Protein AF-A0A7Y5G3T7-F1 (afdb_monomer)

Solvent-accessible surface area (backbone atoms only — not comparable to full-atom values): 11600 Å² total; per-residue (Å²): 111,36,30,33,53,51,85,88,40,75,16,44,50,49,80,48,77,42,67,57,99,86,40,63,36,33,41,30,44,37,30,32,34,72,50,98,76,51,30,32,28,27,41,33,39,43,41,42,34,34,56,98,81,35,85,70,50,54,77,54,33,39,33,81,32,77,86,12,38,58,16,48,66,40,65,50,75,75,50,78,87,49,77,69,41,46,26,32,35,18,69,84,58,72,40,48,37,28,38,27,50,70,50,69,65,40,75,49,77,41,82,58,45,77,43,57,61,20,35,29,34,37,32,35,31,81,90,41,75,48,20,29,42,36,41,28,32,29,80,99,75,40,79,41,35,34,35,60,48,59,88,58,46,82,81,64,56,71,47,65,34,60,76,85,80,88,71,52,78,68,58,45,51,52,53,52,51,53,51,53,53,52,49,57,49,36,46,70,70,33,62,85,50,56,47,75,48,60,70,80,39,72,60,74,61,97,82,64,74,84,130

Foldseek 3Di:
DKWFQAPNATWDWDWDFDDDPNHTQKTKTWTWDADPQGFIKTQWMWMFGDDPNDTDATLTDGDPFPPKHIWTPGGRDADAPDDWTFNIDGVSSQRFKIKHFDDFQDWDQFQAGIATRWTWIWMDGPVQNQKTKIFIQGPPQGTAWIAIDGPSDDVRDIDGDNDDDDDDPVRVVVVVVVVQVVLVVCCVRVVRHSVPTDDMDDPPDPPDDDD

Nearest PDB structures (foldseek):
  3thr-assembly1_B  TM=5.826E-01  e=1.802E+00  Rattus norvegicus
  3msw-assembly1_A  TM=2.532E-01  e=1.040E-01  Bacteroides fragilis NCTC 9343
  1e3h-assembly1_A  TM=4.978E-01  e=2.750E+00  Streptomyces antibioticus
  7rto-assembly1_B  TM=2.896E-01  e=9.771E+00  Bluetongue virus (serotype 1 / isolate South Africa)

Mean predicted aligned error: 3.78 Å

Sequence (211 aa):
DMTKMIGGVPSLVTWDLDYSDGELVEAELAFFAQDNDGNVWRMGEYPEEYDEGKFLTAPTWIHGYEEARAGIMMQGKPQLATPSYAQGWGPAVDWTDRGQVDQMGVETKVPAGQYKDVLVIAETSAAEPDAQQLKYYAPGVGNVYVGWRGAGEKTKEILELTKVEQLDAKAMAVVRAEALKMEKHAYEVSKNVYAHTPPLEQMPSTGQAAK

Structure (mmCIF, N/CA/C/O backbone):
data_AF-A0A7Y5G3T7-F1
#
_entry.id   AF-A0A7Y5G3T7-F1
#
loop_
_atom_site.group_PDB
_atom_site.id
_atom_site.type_symbol
_atom_site.label_atom_id
_atom_site.label_alt_id
_atom_site.label_comp_id
_atom_site.label_asym_id
_atom_site.label_entity_id
_atom_site.label_seq_id
_atom_site.pdbx_PDB_ins_code
_atom_site.Cartn_x
_atom_site.Cartn_y
_atom_site.Cartn_z
_atom_site.occupancy
_atom_site.B_iso_or_equiv
_atom_site.auth_seq_id
_atom_site.auth_comp_id
_atom_site.auth_asym_id
_atom_site.auth_atom_id
_atom_site.pdbx_PDB_model_num
ATOM 1 N N . ASP A 1 1 ? -6.302 5.518 -12.672 1.00 91.88 1 ASP A N 1
ATOM 2 C CA . ASP A 1 1 ? -7.180 4.749 -13.594 1.00 91.88 1 ASP A CA 1
ATOM 3 C C . ASP A 1 1 ? -6.362 3.820 -14.498 1.00 91.88 1 ASP A C 1
ATOM 5 O O . ASP A 1 1 ? -6.678 3.637 -15.671 1.00 91.88 1 ASP A O 1
ATOM 9 N N . MET A 1 2 ? -5.326 3.209 -13.931 1.00 96.75 2 MET A N 1
ATOM 10 C CA . MET A 1 2 ? -4.484 2.228 -14.602 1.00 96.75 2 MET A CA 1
ATOM 11 C C . MET A 1 2 ? -4.776 0.867 -13.982 1.00 96.75 2 MET A C 1
ATOM 13 O O . MET A 1 2 ? -5.103 0.790 -12.795 1.00 96.75 2 MET A O 1
ATOM 17 N N . THR A 1 3 ? -4.653 -0.184 -14.775 1.00 97.75 3 THR A N 1
ATOM 18 C CA . THR A 1 3 ? -4.822 -1.565 -14.342 1.00 97.75 3 THR A CA 1
ATOM 19 C C . THR A 1 3 ? -3.652 -2.425 -14.774 1.00 97.75 3 THR A C 1
ATOM 21 O O . THR A 1 3 ? -3.014 -2.149 -15.788 1.00 97.75 3 THR A O 1
ATOM 24 N N . LYS A 1 4 ? -3.418 -3.505 -14.034 1.00 97.56 4 LYS A N 1
ATOM 25 C CA . LYS A 1 4 ? -2.464 -4.560 -14.368 1.00 97.56 4 LYS A CA 1
ATOM 26 C C . LYS A 1 4 ? -3.128 -5.916 -14.199 1.00 97.56 4 LYS A C 1
ATOM 28 O O . LYS A 1 4 ? -3.861 -6.133 -13.235 1.00 97.56 4 LYS A O 1
ATOM 33 N N . MET A 1 5 ? -2.874 -6.839 -15.117 1.00 98.06 5 MET A N 1
ATOM 34 C CA . MET A 1 5 ? -3.340 -8.218 -14.969 1.00 98.06 5 MET A CA 1
ATOM 35 C C . MET A 1 5 ? -2.390 -8.993 -14.054 1.00 98.06 5 MET A C 1
ATOM 37 O O . MET A 1 5 ? -1.242 -9.232 -14.420 1.00 98.06 5 MET A O 1
ATOM 41 N N . ILE A 1 6 ? -2.869 -9.428 -12.888 1.00 98.25 6 ILE A N 1
ATOM 42 C CA . ILE A 1 6 ? -2.088 -10.212 -11.918 1.00 98.25 6 ILE A CA 1
ATOM 43 C C . ILE A 1 6 ? -2.847 -11.495 -11.607 1.00 98.25 6 ILE A C 1
ATOM 45 O O . ILE A 1 6 ? -4.009 -11.452 -11.215 1.00 98.25 6 ILE A O 1
ATOM 49 N N . GLY A 1 7 ? -2.222 -12.653 -11.834 1.00 95.94 7 GLY A N 1
ATOM 50 C CA . GLY A 1 7 ? -2.873 -13.951 -11.610 1.00 95.94 7 GLY A CA 1
ATOM 51 C C . GLY A 1 7 ? -4.181 -14.145 -12.395 1.00 95.94 7 GLY A C 1
ATOM 52 O O . GLY A 1 7 ? -5.053 -14.887 -11.958 1.00 95.94 7 GLY A O 1
ATOM 53 N N . GLY A 1 8 ? -4.353 -13.454 -13.529 1.00 96.56 8 GLY A N 1
ATOM 54 C CA . GLY A 1 8 ? -5.600 -13.467 -14.305 1.00 96.56 8 GLY A CA 1
ATOM 55 C C . GLY A 1 8 ? -6.701 -12.532 -13.783 1.00 96.56 8 GLY A C 1
ATOM 56 O O . GLY A 1 8 ? -7.802 -12.549 -14.327 1.00 96.56 8 GLY A O 1
ATOM 57 N N . VAL A 1 9 ? -6.411 -11.691 -12.787 1.00 97.56 9 VAL A N 1
ATOM 58 C CA . VAL A 1 9 ? -7.345 -10.711 -12.215 1.00 97.56 9 VAL A CA 1
ATOM 59 C C . VAL A 1 9 ? -6.927 -9.286 -12.612 1.00 97.56 9 VAL A C 1
ATOM 61 O O . VAL A 1 9 ? -5.780 -8.900 -12.359 1.00 97.56 9 VAL A O 1
ATOM 64 N N . PRO A 1 10 ? -7.824 -8.479 -13.214 1.00 97.00 10 PRO A N 1
ATOM 65 C CA . PRO A 1 10 ? -7.569 -7.059 -13.429 1.00 97.00 10 PRO A CA 1
ATOM 66 C C . PRO A 1 10 ? -7.454 -6.343 -12.082 1.00 97.00 10 PRO A C 1
ATOM 68 O O . PRO A 1 10 ? -8.398 -6.345 -11.294 1.00 97.00 10 PRO A O 1
ATOM 71 N N . SER A 1 11 ? -6.298 -5.740 -11.822 1.00 98.19 11 SER A N 1
ATOM 72 C CA . SER A 1 11 ? -5.995 -5.061 -10.560 1.00 98.19 11 SER A CA 1
ATOM 73 C C . SER A 1 11 ? -5.802 -3.569 -10.804 1.00 98.19 11 SER A C 1
ATOM 75 O O . SER A 1 11 ? -5.041 -3.196 -11.695 1.00 98.19 11 SER A O 1
ATOM 77 N N . LEU A 1 12 ? -6.486 -2.720 -10.037 1.00 97.81 12 LEU A N 1
ATOM 78 C CA . LEU A 1 12 ? -6.271 -1.275 -10.005 1.00 97.81 12 LEU A CA 1
ATOM 79 C C . LEU A 1 12 ? -4.887 -0.975 -9.429 1.00 97.81 12 LEU A C 1
ATOM 81 O O . LEU A 1 12 ? -4.423 -1.663 -8.524 1.00 97.81 12 LEU A O 1
ATOM 85 N N . VAL A 1 13 ? -4.256 0.065 -9.956 1.00 98.25 13 VAL A N 1
ATOM 86 C CA . 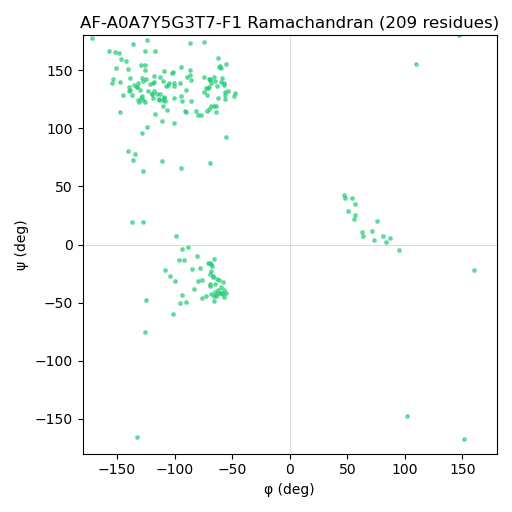VAL A 1 13 ? -2.903 0.471 -9.574 1.00 98.25 13 VAL A CA 1
ATOM 87 C C . VAL A 1 13 ? -2.983 1.767 -8.776 1.00 98.25 13 VAL A C 1
ATOM 89 O O . VAL A 1 13 ? -3.586 2.739 -9.256 1.00 98.25 13 VAL A O 1
ATOM 92 N N . THR A 1 14 ? -2.382 1.786 -7.590 1.00 97.88 14 THR A N 1
ATOM 93 C CA . THR A 1 14 ? -2.033 3.025 -6.882 1.00 97.88 14 THR A CA 1
ATOM 94 C C . THR A 1 14 ? -0.589 3.392 -7.196 1.00 97.88 14 THR A C 1
ATOM 96 O O . THR A 1 14 ? 0.213 2.543 -7.583 1.00 97.88 14 THR A O 1
ATOM 99 N N . TRP A 1 15 ? -0.298 4.687 -7.126 1.00 98.19 15 TRP A N 1
ATOM 100 C CA . TRP A 1 15 ? 1.060 5.202 -7.195 1.00 98.19 15 TRP A CA 1
ATOM 101 C C . TRP A 1 15 ? 1.263 6.034 -5.943 1.00 98.19 15 TRP A C 1
ATOM 103 O O . TRP A 1 15 ? 0.735 7.147 -5.849 1.00 98.19 15 TRP A O 1
ATOM 113 N N . ASP A 1 16 ? 1.947 5.431 -4.984 1.00 97.81 16 ASP A N 1
ATOM 114 C CA . ASP A 1 16 ? 2.114 5.954 -3.640 1.00 97.81 16 ASP A CA 1
ATOM 115 C C . ASP A 1 16 ? 3.543 6.497 -3.507 1.00 97.81 16 ASP A C 1
ATOM 117 O O . ASP A 1 16 ? 4.485 5.955 -4.084 1.00 97.81 16 ASP A O 1
ATOM 121 N N . LEU A 1 17 ? 3.688 7.644 -2.844 1.00 98.06 17 LEU A N 1
ATOM 122 C CA . LEU A 1 17 ? 4.959 8.350 -2.696 1.00 98.06 17 LEU A CA 1
ATOM 123 C C . LEU A 1 17 ? 5.155 8.695 -1.228 1.00 98.06 17 LEU A C 1
ATOM 125 O O . LEU A 1 17 ? 4.325 9.415 -0.663 1.00 98.06 17 LEU A O 1
ATOM 129 N N . ASP A 1 18 ? 6.258 8.234 -0.653 1.00 96.94 18 ASP A N 1
ATOM 130 C CA . ASP A 1 18 ? 6.632 8.526 0.722 1.00 96.94 18 ASP A CA 1
ATOM 131 C C . ASP A 1 18 ? 7.813 9.497 0.787 1.00 96.94 18 ASP A C 1
ATOM 133 O O . ASP A 1 18 ? 8.795 9.393 0.042 1.00 96.94 18 ASP A O 1
ATOM 137 N N . TYR A 1 19 ? 7.698 10.469 1.688 1.00 96.19 19 TYR A N 1
ATOM 138 C CA . TYR A 1 19 ? 8.661 11.546 1.849 1.00 96.19 19 TYR A CA 1
ATOM 139 C C . TYR A 1 19 ? 9.098 11.683 3.305 1.00 96.19 19 TYR A C 1
ATOM 141 O O . TYR A 1 19 ? 8.280 11.968 4.180 1.00 96.19 19 TYR A O 1
ATOM 149 N N . SER A 1 20 ? 10.410 11.645 3.536 1.00 93.94 20 SER A N 1
ATOM 150 C CA . SER A 1 20 ? 11.023 11.984 4.823 1.00 93.94 20 SER A CA 1
ATOM 151 C C . SER A 1 20 ? 11.844 13.258 4.679 1.00 93.94 20 SER A C 1
ATOM 153 O O . SER A 1 20 ? 12.636 13.390 3.752 1.00 93.94 20 SER A O 1
ATOM 155 N N . ASP A 1 21 ? 11.631 14.231 5.568 1.00 92.69 21 ASP A N 1
ATOM 156 C CA . ASP A 1 21 ? 12.324 15.531 5.554 1.00 92.69 21 ASP A CA 1
ATOM 157 C C . ASP A 1 21 ? 12.296 16.264 4.190 1.00 92.69 21 ASP A C 1
ATOM 159 O O . ASP A 1 21 ? 13.164 17.073 3.865 1.00 92.69 21 ASP A O 1
ATOM 163 N N . GLY A 1 22 ? 11.243 16.024 3.399 1.00 94.31 22 GLY A N 1
ATOM 164 C CA . GLY A 1 22 ? 11.055 16.608 2.067 1.00 94.31 22 GLY A CA 1
ATOM 165 C C . GLY A 1 22 ? 11.774 15.870 0.932 1.00 94.31 22 GLY A C 1
ATOM 166 O O . GLY A 1 22 ? 11.674 16.301 -0.219 1.00 94.31 22 GLY A O 1
ATOM 167 N N . GLU A 1 23 ? 12.455 14.766 1.226 1.00 96.50 23 GLU A N 1
ATOM 168 C CA . GLU A 1 23 ? 13.106 13.891 0.252 1.00 96.50 23 GLU A CA 1
ATOM 169 C C . GLU A 1 23 ? 12.238 12.662 -0.026 1.00 96.50 23 GLU A C 1
ATOM 171 O O . GLU A 1 23 ? 11.631 12.113 0.888 1.00 96.50 23 GLU A O 1
ATOM 176 N N . LEU A 1 24 ? 12.153 12.248 -1.295 1.00 97.38 24 LEU A N 1
ATOM 177 C CA . LEU A 1 24 ? 11.458 11.018 -1.682 1.00 97.38 24 LEU A CA 1
ATOM 178 C C . LEU A 1 24 ? 12.273 9.824 -1.179 1.00 97.38 24 LEU A C 1
ATOM 180 O O . LEU A 1 24 ? 13.404 9.642 -1.633 1.00 97.38 24 LEU A O 1
ATOM 184 N N . VAL A 1 25 ? 11.696 9.035 -0.277 1.00 97.81 25 VAL A N 1
ATOM 185 C CA . VAL A 1 25 ? 12.336 7.837 0.292 1.00 97.81 25 VAL A CA 1
ATOM 186 C C . VAL A 1 25 ? 11.773 6.553 -0.297 1.00 97.81 25 VAL A C 1
ATOM 188 O O . VAL A 1 25 ? 12.504 5.577 -0.420 1.00 97.81 25 VAL A O 1
ATOM 191 N N . GLU A 1 26 ? 10.523 6.576 -0.757 1.00 98.31 26 GLU A N 1
ATOM 192 C CA . GLU A 1 26 ? 9.910 5.451 -1.451 1.00 98.31 26 GLU A CA 1
ATOM 193 C C . GLU A 1 26 ? 8.920 5.938 -2.512 1.00 98.31 26 GLU A C 1
ATOM 195 O O . GLU A 1 26 ? 8.161 6.886 -2.302 1.00 98.31 26 GLU A O 1
ATOM 200 N N . ALA A 1 27 ? 8.917 5.277 -3.664 1.00 98.56 27 ALA A N 1
ATOM 201 C CA . ALA A 1 27 ? 7.793 5.299 -4.588 1.00 98.56 27 ALA A CA 1
ATOM 202 C C . ALA A 1 27 ? 7.278 3.871 -4.750 1.00 98.56 27 ALA A C 1
ATOM 204 O O . ALA A 1 27 ? 8.082 2.960 -4.896 1.00 98.56 27 ALA A O 1
ATOM 205 N N . GLU A 1 28 ? 5.968 3.663 -4.787 1.00 98.69 28 GLU A N 1
ATOM 206 C CA . GLU A 1 28 ? 5.375 2.328 -4.868 1.00 98.69 28 GLU A CA 1
ATOM 207 C C . GLU A 1 28 ? 4.291 2.262 -5.947 1.00 98.69 28 GLU A C 1
ATOM 209 O O . GLU A 1 28 ? 3.437 3.143 -6.068 1.00 98.69 28 GLU A O 1
ATOM 214 N N . LEU A 1 29 ? 4.310 1.188 -6.741 1.00 98.81 29 LEU A N 1
ATOM 215 C CA . LEU A 1 29 ? 3.142 0.728 -7.487 1.00 98.81 29 LEU A CA 1
ATOM 216 C C . LEU A 1 29 ? 2.508 -0.439 -6.734 1.00 98.81 29 LEU A C 1
ATOM 218 O O . LEU A 1 29 ? 3.014 -1.559 -6.821 1.00 98.81 29 LEU A O 1
ATOM 222 N N . ALA A 1 30 ? 1.386 -0.204 -6.058 1.00 98.50 30 ALA A N 1
ATOM 223 C CA . ALA A 1 30 ? 0.622 -1.260 -5.402 1.00 98.50 30 ALA A CA 1
ATOM 224 C C . ALA A 1 30 ? -0.615 -1.651 -6.213 1.00 98.50 30 ALA A C 1
ATOM 226 O O . ALA A 1 30 ? -1.223 -0.853 -6.938 1.00 98.50 30 ALA A O 1
ATOM 227 N N . PHE A 1 31 ? -0.977 -2.929 -6.115 1.00 98.69 31 PHE A N 1
ATOM 228 C CA . PHE A 1 31 ? -2.008 -3.530 -6.950 1.00 98.69 31 PHE A CA 1
ATOM 229 C C . PHE A 1 31 ? -3.165 -4.047 -6.112 1.00 98.69 31 PHE A C 1
ATOM 231 O O . PHE A 1 31 ? -2.981 -4.886 -5.230 1.00 98.69 31 PHE A O 1
ATOM 238 N N . PHE A 1 32 ? -4.377 -3.612 -6.446 1.00 98.56 32 PHE A N 1
ATOM 239 C CA . PHE A 1 32 ? -5.580 -3.969 -5.706 1.00 98.56 32 PHE A CA 1
ATOM 240 C C . PHE A 1 32 ? -6.669 -4.536 -6.605 1.00 98.56 32 PHE A C 1
ATOM 242 O O . PHE A 1 32 ? -6.921 -4.028 -7.693 1.00 98.56 32 PHE A O 1
ATOM 249 N N . ALA A 1 33 ? -7.376 -5.552 -6.128 1.00 98.19 33 ALA A N 1
ATOM 250 C CA . ALA A 1 33 ? -8.578 -6.069 -6.776 1.00 98.19 33 ALA A CA 1
ATOM 251 C C . ALA A 1 33 ? -9.741 -6.083 -5.781 1.00 98.19 33 ALA A C 1
ATOM 253 O O . ALA A 1 33 ? -9.521 -6.160 -4.576 1.00 98.19 33 ALA A O 1
ATOM 254 N N . GLN A 1 34 ? -10.979 -6.020 -6.268 1.00 97.94 34 GLN A N 1
ATOM 255 C CA . GLN A 1 34 ? -12.163 -6.167 -5.422 1.00 97.94 34 GLN A CA 1
ATOM 256 C C . GLN A 1 34 ? -12.983 -7.372 -5.876 1.00 97.94 34 GLN A C 1
ATOM 258 O O . GLN A 1 34 ? -13.277 -7.508 -7.064 1.00 97.94 34 GLN A O 1
ATOM 263 N N . ASP A 1 35 ? -13.336 -8.248 -4.936 1.00 97.94 35 ASP A N 1
ATOM 264 C CA . ASP A 1 35 ? -14.204 -9.392 -5.213 1.00 97.94 35 ASP A CA 1
ATOM 265 C C . ASP A 1 35 ? -15.699 -9.043 -5.104 1.00 97.94 35 ASP A C 1
ATOM 267 O O . ASP A 1 35 ? -16.092 -7.952 -4.686 1.00 97.94 35 ASP A O 1
ATOM 271 N N . ASN A 1 36 ? -16.557 -9.994 -5.481 1.00 97.75 36 ASN A N 1
ATOM 272 C CA . ASN A 1 36 ? -18.013 -9.814 -5.471 1.00 97.75 36 ASN A CA 1
ATOM 273 C C . ASN A 1 36 ? -18.619 -9.697 -4.061 1.00 97.75 36 ASN A C 1
ATOM 275 O O . ASN A 1 36 ? -19.756 -9.242 -3.930 1.00 97.75 36 ASN A O 1
ATOM 279 N N . ASP A 1 37 ? -17.885 -10.097 -3.021 1.00 97.56 37 ASP A N 1
ATOM 280 C CA . ASP A 1 37 ? -18.291 -9.932 -1.623 1.00 97.56 37 ASP A CA 1
ATOM 281 C C . ASP A 1 37 ? -17.848 -8.570 -1.055 1.00 97.56 37 ASP A C 1
ATOM 283 O O . ASP A 1 37 ? -18.178 -8.226 0.086 1.00 97.56 37 ASP A O 1
ATOM 287 N N . GLY A 1 38 ? -17.148 -7.773 -1.867 1.00 97.44 38 GLY A N 1
ATOM 288 C CA . GLY A 1 38 ? -16.664 -6.439 -1.544 1.00 97.44 38 GLY A CA 1
ATOM 289 C C . GLY A 1 38 ? -15.306 -6.423 -0.850 1.00 97.44 38 GLY A C 1
ATOM 290 O O . GLY A 1 38 ? -14.871 -5.340 -0.456 1.00 97.44 38 GLY A O 1
ATOM 291 N N . ASN A 1 39 ? -14.627 -7.567 -0.691 1.00 98.38 39 ASN A N 1
ATOM 292 C CA . ASN A 1 39 ? -13.281 -7.575 -0.121 1.00 98.38 39 ASN A CA 1
ATOM 293 C C . ASN A 1 39 ? -12.301 -6.944 -1.105 1.00 98.38 39 ASN A C 1
ATOM 295 O O . ASN A 1 39 ? -12.312 -7.252 -2.298 1.00 98.38 39 ASN A O 1
ATOM 299 N N . VAL A 1 40 ? -11.432 -6.089 -0.580 1.00 98.31 40 VAL A N 1
ATOM 300 C CA . VAL A 1 40 ? -10.307 -5.510 -1.304 1.00 98.31 40 VAL A CA 1
ATOM 301 C C . VAL A 1 40 ? -9.084 -6.375 -1.043 1.00 98.31 40 VAL A C 1
ATOM 303 O O . VAL A 1 40 ? -8.689 -6.578 0.105 1.00 98.31 40 VAL A O 1
ATOM 306 N N . TRP A 1 41 ? -8.486 -6.870 -2.114 1.00 98.75 41 TRP A N 1
ATOM 307 C CA . TRP A 1 41 ? -7.307 -7.722 -2.123 1.00 98.75 41 TRP A CA 1
ATOM 308 C C . TRP A 1 41 ? -6.065 -6.901 -2.462 1.00 98.75 41 TRP A C 1
ATOM 310 O O . TRP A 1 41 ? -6.123 -6.114 -3.403 1.00 98.75 41 TRP A O 1
ATOM 320 N N . ARG A 1 42 ? -4.948 -7.107 -1.750 1.00 98.44 42 ARG A N 1
ATOM 321 C CA . ARG A 1 42 ? -3.612 -6.637 -2.164 1.00 98.44 42 ARG A CA 1
ATOM 322 C C . ARG A 1 42 ? -2.976 -7.752 -2.984 1.00 98.44 42 ARG A C 1
ATOM 324 O O . ARG A 1 42 ? -2.751 -8.859 -2.489 1.00 98.44 42 ARG A O 1
ATOM 331 N N . MET A 1 43 ? -2.758 -7.474 -4.259 1.00 98.75 43 MET A N 1
ATOM 332 C CA . MET A 1 43 ? -2.299 -8.435 -5.264 1.00 98.75 43 MET A CA 1
ATOM 333 C C . MET A 1 43 ? -0.767 -8.460 -5.388 1.00 98.75 43 MET A C 1
ATOM 335 O O . MET A 1 43 ? -0.220 -9.382 -5.997 1.00 98.75 43 MET A O 1
ATOM 339 N N . GLY A 1 44 ? -0.094 -7.470 -4.804 1.00 98.56 44 GLY A N 1
ATOM 340 C CA . GLY A 1 44 ? 1.353 -7.287 -4.796 1.00 98.56 44 GLY A CA 1
ATOM 341 C C . GLY A 1 44 ? 1.728 -5.811 -4.798 1.00 98.56 44 GLY A C 1
ATOM 342 O O . GLY A 1 44 ? 0.846 -4.952 -4.902 1.00 98.56 44 GLY A O 1
ATOM 343 N N . GLU A 1 45 ? 3.028 -5.547 -4.791 1.00 98.56 45 GLU A N 1
ATOM 344 C CA . GLU A 1 45 ? 3.596 -4.230 -5.054 1.00 98.56 45 GLU A CA 1
ATOM 345 C C . GLU A 1 45 ? 4.963 -4.291 -5.736 1.00 98.56 45 GLU A C 1
ATOM 347 O O . GLU A 1 45 ? 5.644 -5.321 -5.794 1.00 98.56 45 GLU A O 1
ATOM 352 N N . TYR A 1 46 ? 5.344 -3.134 -6.258 1.00 98.75 46 TYR A N 1
ATOM 353 C CA . TYR A 1 46 ? 6.691 -2.800 -6.673 1.00 98.75 46 TYR A CA 1
ATOM 354 C C . TYR A 1 46 ? 7.081 -1.476 -6.012 1.00 98.75 46 TYR A C 1
ATOM 356 O O . TYR A 1 46 ? 6.715 -0.419 -6.539 1.00 98.75 46 TYR A O 1
ATOM 364 N N . PRO A 1 47 ? 7.784 -1.530 -4.871 1.00 98.44 47 PRO A N 1
ATOM 365 C CA . PRO A 1 47 ? 8.366 -0.359 -4.246 1.00 98.44 47 PRO A CA 1
ATOM 366 C C . PRO A 1 47 ? 9.754 -0.100 -4.841 1.00 98.44 47 PRO A C 1
ATOM 368 O O . PRO A 1 47 ? 10.473 -1.028 -5.211 1.00 98.44 47 PRO A O 1
ATOM 371 N N . GLU A 1 48 ? 10.130 1.165 -4.952 1.00 98.62 48 GLU A N 1
ATOM 372 C CA . GLU A 1 48 ? 11.498 1.622 -5.158 1.00 98.62 48 GLU A CA 1
ATOM 373 C C . GLU A 1 48 ? 11.891 2.459 -3.950 1.00 98.62 48 GLU A C 1
ATOM 375 O O . GLU A 1 48 ? 11.359 3.550 -3.752 1.00 98.62 48 GLU A O 1
ATOM 380 N N . GLU A 1 49 ? 12.832 1.947 -3.167 1.00 98.44 49 GLU A N 1
ATOM 381 C CA . GLU A 1 49 ? 13.401 2.652 -2.025 1.00 98.44 49 GLU A CA 1
ATOM 382 C C . GLU A 1 49 ? 14.602 3.485 -2.471 1.00 98.44 49 GLU A C 1
ATOM 384 O O . GLU A 1 49 ? 15.402 3.066 -3.323 1.00 98.44 49 GLU A O 1
ATOM 389 N N . TYR A 1 50 ? 14.762 4.654 -1.860 1.00 98.06 50 TYR A N 1
ATOM 390 C CA . TYR A 1 50 ? 15.816 5.605 -2.179 1.00 98.06 50 TYR A CA 1
ATOM 391 C C . TYR A 1 50 ? 16.585 6.037 -0.928 1.00 98.06 50 TYR A C 1
ATOM 393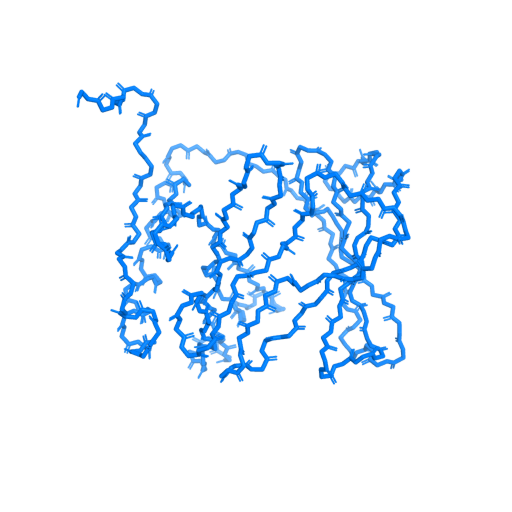 O O . TYR A 1 50 ? 16.009 6.264 0.131 1.00 98.06 50 TYR A O 1
ATOM 401 N N . ASP A 1 51 ? 17.895 6.224 -1.087 1.00 96.38 51 ASP A N 1
ATOM 402 C CA . ASP A 1 51 ? 18.778 6.835 -0.087 1.00 96.38 51 ASP A CA 1
ATOM 403 C C . ASP A 1 51 ? 19.569 7.972 -0.747 1.00 96.38 51 ASP A C 1
ATOM 405 O O . ASP A 1 51 ? 20.195 7.784 -1.797 1.00 96.38 51 ASP A O 1
ATOM 409 N N . GLU A 1 52 ? 19.487 9.180 -0.185 1.00 94.25 52 GLU A N 1
ATOM 410 C CA . GLU A 1 52 ? 20.057 10.412 -0.756 1.00 94.25 52 GLU A CA 1
ATOM 411 C C . GLU A 1 52 ? 19.711 10.607 -2.254 1.00 94.25 52 GLU A C 1
ATOM 413 O O . GLU A 1 52 ? 20.557 10.974 -3.082 1.00 94.25 52 GLU A O 1
ATOM 418 N N . GLY A 1 53 ? 18.466 10.290 -2.634 1.00 94.06 53 GLY A N 1
ATOM 419 C CA . GLY A 1 53 ? 17.964 10.384 -4.011 1.00 94.06 53 GLY A CA 1
ATOM 420 C C . GLY A 1 53 ? 18.521 9.339 -4.987 1.00 94.06 53 GLY A C 1
ATOM 421 O O . GLY A 1 53 ? 18.339 9.475 -6.201 1.00 94.06 53 GLY A O 1
ATOM 422 N N . LYS A 1 54 ? 19.214 8.305 -4.500 1.00 96.75 54 LYS A N 1
ATOM 423 C CA . LYS A 1 54 ? 19.716 7.184 -5.307 1.00 96.75 54 LYS A CA 1
ATOM 424 C C . LYS A 1 54 ? 18.867 5.952 -5.050 1.00 96.75 54 LYS A C 1
ATOM 426 O O . LYS A 1 54 ? 18.574 5.639 -3.905 1.00 96.75 54 LYS A O 1
ATOM 431 N N . PHE A 1 55 ? 18.530 5.238 -6.120 1.00 97.69 55 PHE A N 1
ATOM 432 C CA . PHE A 1 55 ? 17.853 3.948 -6.024 1.00 97.69 55 PHE A CA 1
ATOM 433 C C . PHE A 1 55 ? 18.668 2.981 -5.153 1.00 97.69 55 PHE A C 1
ATOM 435 O O . PHE A 1 55 ? 19.849 2.749 -5.435 1.00 97.69 55 PHE A O 1
ATOM 442 N N . LEU A 1 56 ? 18.033 2.435 -4.120 1.00 97.75 56 LEU A N 1
ATOM 443 C CA . LEU A 1 56 ? 18.632 1.504 -3.171 1.00 97.75 56 LEU A CA 1
ATOM 444 C C . LEU A 1 56 ? 18.216 0.068 -3.488 1.00 97.75 56 LEU A C 1
ATOM 446 O O . LEU A 1 56 ? 19.066 -0.787 -3.746 1.00 97.75 56 LEU A O 1
ATOM 450 N N . THR A 1 57 ? 16.912 -0.198 -3.469 1.00 98.00 57 THR A N 1
ATOM 451 C CA . THR A 1 57 ? 16.346 -1.537 -3.643 1.00 98.00 57 THR A CA 1
ATOM 452 C C . THR A 1 57 ? 14.898 -1.469 -4.128 1.00 98.00 57 THR A C 1
ATOM 454 O O . THR A 1 57 ? 14.272 -0.413 -4.114 1.00 98.00 57 THR A O 1
ATOM 457 N N . ALA A 1 58 ? 14.384 -2.611 -4.582 1.00 98.00 58 ALA A N 1
ATOM 458 C CA . ALA A 1 58 ? 12.987 -2.783 -4.953 1.00 98.00 58 ALA A CA 1
ATOM 459 C C . ALA A 1 58 ? 12.473 -4.156 -4.488 1.00 98.00 58 ALA A C 1
ATOM 461 O O . ALA A 1 58 ? 12.460 -5.095 -5.299 1.00 98.00 58 ALA A O 1
ATOM 462 N N . PRO A 1 59 ? 12.101 -4.323 -3.200 1.00 97.81 59 PRO A N 1
ATOM 463 C CA . PRO A 1 59 ? 11.604 -5.583 -2.638 1.00 97.81 59 PRO A CA 1
ATOM 464 C C . PRO A 1 59 ? 10.214 -5.944 -3.190 1.00 97.81 59 PRO A C 1
ATOM 466 O O . PRO A 1 59 ? 9.194 -5.919 -2.515 1.00 97.81 59 PRO A O 1
ATOM 469 N N . THR A 1 60 ? 10.180 -6.307 -4.470 1.00 98.62 60 THR A N 1
ATOM 470 C CA . THR A 1 60 ? 8.956 -6.614 -5.210 1.00 98.62 60 THR A CA 1
ATOM 471 C C . THR A 1 60 ? 8.350 -7.927 -4.735 1.00 98.62 60 THR A C 1
ATOM 473 O O . THR A 1 60 ? 9.029 -8.954 -4.737 1.00 98.62 60 THR A O 1
ATOM 476 N N . TRP A 1 61 ? 7.039 -7.954 -4.513 1.00 98.69 61 TRP A N 1
ATOM 477 C CA . TRP A 1 61 ? 6.289 -9.208 -4.473 1.00 98.69 61 TRP A CA 1
ATOM 478 C C . TRP A 1 61 ? 4.996 -9.083 -5.266 1.00 98.69 61 TRP A C 1
ATOM 480 O O . TRP A 1 61 ? 4.285 -8.087 -5.198 1.00 98.69 61 TRP A O 1
ATOM 490 N N . ILE A 1 62 ? 4.672 -10.114 -6.047 1.00 98.81 62 ILE A N 1
ATOM 491 C CA . ILE A 1 62 ? 3.453 -10.157 -6.858 1.00 98.81 62 ILE A CA 1
ATOM 492 C C . ILE A 1 62 ? 2.857 -11.551 -6.762 1.00 98.81 62 ILE A C 1
ATOM 494 O O . ILE A 1 62 ? 3.560 -12.549 -6.932 1.00 98.81 62 ILE A O 1
ATOM 498 N N . HIS A 1 63 ? 1.548 -11.628 -6.528 1.00 98.69 63 HIS A N 1
ATOM 499 C CA . HIS A 1 63 ? 0.833 -12.893 -6.446 1.00 98.69 63 HIS A CA 1
ATOM 500 C C . HIS A 1 63 ? 1.155 -13.825 -7.626 1.00 98.69 63 HIS A C 1
ATOM 502 O O . HIS A 1 63 ? 1.007 -13.455 -8.793 1.00 98.69 63 HIS A O 1
ATOM 508 N N . GLY A 1 64 ? 1.544 -15.061 -7.303 1.00 98.19 64 GLY A N 1
ATOM 509 C CA . GLY A 1 64 ? 1.856 -16.103 -8.283 1.00 98.19 64 GLY A CA 1
ATOM 510 C C . GLY A 1 64 ? 3.340 -16.226 -8.635 1.00 98.19 64 GLY A C 1
ATOM 511 O O . GLY A 1 64 ? 3.700 -17.171 -9.334 1.00 98.19 64 GLY A O 1
ATOM 512 N N . TYR A 1 65 ? 4.197 -15.346 -8.114 1.00 98.38 65 TYR A N 1
ATOM 513 C CA . TYR A 1 65 ? 5.651 -15.389 -8.289 1.00 98.38 65 TYR A CA 1
ATOM 514 C C . TYR A 1 65 ? 6.351 -15.573 -6.949 1.00 98.38 65 TYR A C 1
ATOM 516 O O . TYR A 1 65 ? 5.870 -15.072 -5.942 1.00 98.38 65 TYR A O 1
ATOM 524 N N . GLU A 1 66 ? 7.464 -16.312 -6.934 1.00 97.69 66 GLU A N 1
ATOM 525 C CA . GLU A 1 66 ? 8.297 -16.522 -5.734 1.00 97.69 66 GLU A CA 1
ATOM 526 C C . GLU A 1 66 ? 7.485 -16.897 -4.476 1.00 97.69 66 GLU A C 1
ATOM 528 O O . GLU A 1 66 ? 7.695 -16.393 -3.378 1.00 97.69 66 GLU A O 1
ATOM 533 N N . GLU A 1 67 ? 6.506 -17.789 -4.669 1.00 98.06 67 GLU A N 1
ATOM 534 C CA . GLU A 1 67 ? 5.566 -18.268 -3.643 1.00 98.06 67 GLU A CA 1
ATOM 535 C C . GLU A 1 67 ? 4.629 -17.203 -3.044 1.00 98.06 67 GLU A C 1
ATOM 537 O O . GLU A 1 67 ? 3.853 -17.507 -2.130 1.00 98.06 67 GLU A O 1
ATOM 542 N N . ALA A 1 68 ? 4.631 -15.987 -3.590 1.00 98.56 68 ALA A N 1
ATOM 543 C CA . ALA A 1 68 ? 3.833 -14.885 -3.095 1.00 98.56 68 ALA A CA 1
ATOM 544 C C . ALA A 1 68 ? 2.327 -15.082 -3.338 1.00 98.56 68 ALA A C 1
ATOM 546 O O . ALA A 1 68 ? 1.869 -15.591 -4.375 1.00 98.56 68 ALA A O 1
ATOM 547 N N . ARG A 1 69 ? 1.519 -14.666 -2.359 1.00 98.62 69 ARG A N 1
ATOM 548 C CA . ARG A 1 69 ? 0.060 -14.830 -2.351 1.00 98.62 69 ARG A CA 1
ATOM 549 C C . ARG A 1 69 ? -0.631 -13.513 -2.041 1.00 98.62 69 ARG A C 1
ATOM 551 O O . ARG A 1 69 ? -0.278 -12.842 -1.077 1.00 98.62 69 ARG A O 1
ATOM 558 N N . ALA A 1 70 ? -1.645 -13.192 -2.844 1.00 98.62 70 ALA A N 1
ATOM 559 C CA . ALA A 1 70 ? -2.532 -12.079 -2.555 1.00 98.62 70 ALA A CA 1
ATOM 560 C C . ALA A 1 70 ? -3.214 -12.280 -1.193 1.00 98.62 70 ALA A C 1
ATOM 562 O O . ALA A 1 70 ? -3.565 -13.407 -0.823 1.00 98.62 70 ALA A O 1
ATOM 563 N N . GLY A 1 71 ? -3.403 -11.183 -0.469 1.00 98.50 71 GLY A N 1
ATOM 564 C CA . GLY A 1 71 ? -4.104 -11.145 0.809 1.00 98.50 71 GLY A CA 1
ATOM 565 C C . GLY A 1 71 ? -5.265 -10.160 0.781 1.00 98.50 71 GLY A C 1
ATOM 566 O O . GLY A 1 71 ? -5.485 -9.464 -0.208 1.00 98.50 71 GLY A O 1
ATOM 567 N N . ILE A 1 72 ? -6.025 -10.104 1.869 1.00 98.38 72 ILE A N 1
ATOM 568 C CA . ILE A 1 72 ? -7.145 -9.172 2.021 1.00 98.38 72 ILE A CA 1
ATOM 569 C C . ILE A 1 72 ? -6.594 -7.893 2.640 1.00 98.38 72 ILE A C 1
ATOM 571 O O . ILE A 1 72 ? -6.190 -7.912 3.794 1.00 98.38 72 ILE A O 1
ATOM 575 N N . MET A 1 73 ? -6.609 -6.781 1.907 1.00 97.06 73 MET A N 1
ATOM 576 C CA . MET A 1 73 ? -6.282 -5.466 2.462 1.00 97.06 73 MET A CA 1
ATOM 577 C C . MET A 1 73 ? -7.415 -4.965 3.366 1.00 97.06 73 MET A C 1
ATOM 579 O O . MET A 1 73 ? -7.177 -4.496 4.477 1.00 97.06 73 MET A O 1
ATOM 583 N N . MET A 1 74 ? -8.661 -5.112 2.904 1.00 96.94 74 MET A N 1
ATOM 584 C CA . MET A 1 74 ? -9.861 -4.691 3.626 1.00 96.94 74 MET A CA 1
ATOM 585 C C . MET A 1 74 ? -11.009 -5.665 3.369 1.00 96.94 74 MET A C 1
ATOM 587 O O . MET A 1 74 ? -11.342 -5.966 2.225 1.00 96.94 74 MET A O 1
ATOM 591 N N . GLN A 1 75 ? -11.641 -6.152 4.434 1.00 97.69 75 GLN A N 1
ATOM 592 C CA . GLN A 1 75 ? -12.828 -6.999 4.322 1.00 97.69 75 GLN A CA 1
ATOM 593 C C . GLN A 1 75 ? -14.024 -6.174 3.830 1.00 97.69 75 GLN A C 1
ATOM 595 O O . GLN A 1 75 ? -14.216 -5.046 4.274 1.00 97.69 75 GLN A O 1
ATOM 600 N N . GLY A 1 76 ? -14.881 -6.749 2.983 1.00 97.06 76 GLY A N 1
ATOM 601 C CA . GLY A 1 76 ? -16.094 -6.071 2.502 1.00 97.06 76 GLY A CA 1
ATOM 602 C C . GLY A 1 76 ? -17.145 -5.860 3.597 1.00 97.06 76 GLY A C 1
ATOM 603 O O . GLY A 1 76 ? -17.998 -4.979 3.504 1.00 97.06 76 GLY A O 1
ATOM 604 N N . LYS A 1 77 ? -17.082 -6.669 4.661 1.00 96.69 77 LYS A N 1
ATOM 605 C CA . LYS A 1 77 ? -17.941 -6.589 5.851 1.00 96.69 77 LYS A CA 1
ATOM 606 C C . LYS A 1 77 ? -17.078 -6.750 7.108 1.00 96.69 77 LYS A C 1
ATOM 608 O O . LYS A 1 77 ? -17.111 -7.819 7.719 1.00 96.69 77 LYS A O 1
ATOM 613 N N . PRO A 1 78 ? -16.273 -5.736 7.468 1.00 96.94 78 PRO A N 1
ATOM 614 C CA . PRO A 1 78 ? -15.391 -5.817 8.625 1.00 96.94 78 PRO A CA 1
ATOM 615 C C . PRO A 1 78 ? -16.225 -5.932 9.904 1.00 96.94 78 PRO A C 1
ATOM 617 O O . PRO A 1 78 ? -17.276 -5.300 10.031 1.00 96.94 78 PRO A O 1
ATOM 620 N N . GLN A 1 79 ? -15.776 -6.760 10.845 1.00 97.19 79 GLN A N 1
ATOM 621 C CA . GLN A 1 79 ? -16.448 -6.968 12.126 1.00 97.19 79 GLN A CA 1
ATOM 622 C C . GLN A 1 79 ? -15.422 -7.047 13.250 1.00 97.19 79 GLN A C 1
ATOM 624 O O . GLN A 1 79 ? -14.350 -7.623 13.093 1.00 97.19 79 GLN A O 1
ATOM 629 N N . LEU A 1 80 ? -15.774 -6.507 14.416 1.00 97.75 80 LEU A N 1
ATOM 630 C CA . LEU A 1 80 ? -14.992 -6.727 15.628 1.00 97.75 80 LEU A CA 1
ATOM 631 C C . LEU A 1 80 ? -14.931 -8.222 15.968 1.00 97.75 80 LEU A C 1
ATOM 633 O O . LEU A 1 80 ? -15.843 -8.986 15.651 1.00 97.75 80 LEU A O 1
ATOM 637 N N . ALA A 1 81 ? -13.863 -8.619 16.659 1.00 95.81 81 ALA A N 1
ATOM 638 C CA . ALA A 1 81 ? -13.600 -9.997 17.080 1.00 95.81 81 ALA A CA 1
ATOM 639 C C . ALA A 1 81 ? -13.426 -11.022 15.940 1.00 95.81 81 ALA A C 1
ATOM 641 O O . ALA A 1 81 ? -13.337 -12.222 16.209 1.00 95.81 81 ALA A O 1
ATOM 642 N N . THR A 1 82 ? -13.299 -10.589 14.681 1.00 94.81 82 THR A N 1
ATOM 643 C CA . THR A 1 82 ? -12.782 -11.468 13.627 1.00 94.81 82 THR A CA 1
ATOM 644 C C . THR A 1 82 ? -11.294 -11.749 13.862 1.00 94.81 82 THR A C 1
ATOM 646 O O . THR A 1 82 ? -10.559 -10.845 14.282 1.00 94.81 82 THR A O 1
ATOM 649 N N . PRO A 1 83 ? -10.811 -12.975 13.583 1.00 97.06 83 PRO A N 1
ATOM 650 C CA . PRO A 1 83 ? -9.380 -13.260 13.576 1.00 97.06 83 PRO A CA 1
ATOM 651 C C . PRO A 1 83 ? -8.621 -12.329 12.626 1.00 97.06 83 PRO A C 1
ATOM 653 O O . PRO A 1 83 ? -9.190 -11.834 11.651 1.00 97.06 83 PRO A O 1
ATOM 656 N N . SER A 1 84 ? -7.326 -12.134 12.884 1.00 97.50 84 SER A N 1
ATOM 657 C CA . SER A 1 84 ? -6.467 -11.435 11.929 1.00 97.50 84 SER A CA 1
ATOM 658 C C . SER A 1 84 ? -6.430 -12.170 10.587 1.00 97.50 84 SER A C 1
ATOM 660 O O . SER A 1 84 ? -6.551 -13.399 10.529 1.00 97.50 84 SER A O 1
ATOM 662 N N . TYR A 1 85 ? -6.213 -11.429 9.511 1.00 98.19 85 TYR A N 1
ATOM 663 C CA . TYR A 1 85 ? -6.115 -11.929 8.142 1.00 98.19 85 TYR A CA 1
ATOM 664 C C . TYR A 1 85 ? -4.798 -11.472 7.516 1.00 98.19 85 TYR A C 1
ATOM 666 O O . TYR A 1 85 ? -4.266 -10.432 7.887 1.00 98.19 85 TYR A O 1
ATOM 674 N N . ALA A 1 86 ? -4.251 -12.259 6.588 1.00 98.19 86 ALA A N 1
ATOM 675 C CA . ALA A 1 86 ? -3.066 -11.846 5.840 1.00 98.19 86 ALA A CA 1
ATOM 676 C C . ALA A 1 86 ? -3.449 -10.740 4.849 1.00 98.19 86 ALA A C 1
ATOM 678 O O . ALA A 1 86 ? -4.397 -10.920 4.080 1.00 98.19 86 ALA A O 1
ATOM 679 N N . GLN A 1 87 ? -2.715 -9.630 4.867 1.00 98.25 87 GLN A N 1
ATOM 680 C CA . GLN A 1 87 ? -2.836 -8.549 3.884 1.00 98.25 87 GLN A CA 1
ATOM 681 C C . GLN A 1 87 ? -2.005 -8.832 2.637 1.00 98.25 87 GLN A C 1
ATOM 683 O O . GLN A 1 87 ? -2.331 -8.354 1.562 1.00 98.25 87 GLN A O 1
ATOM 688 N N . GLY A 1 88 ? -1.014 -9.707 2.756 1.00 97.50 88 GLY A N 1
ATOM 689 C CA . GLY A 1 88 ? -0.253 -10.288 1.663 1.00 97.50 88 GLY A CA 1
ATOM 690 C C . GLY A 1 88 ? 0.646 -11.393 2.200 1.00 97.50 88 GLY A C 1
ATOM 691 O O . GLY A 1 88 ? 0.679 -11.666 3.401 1.00 97.50 88 GLY A O 1
ATOM 692 N N . TRP A 1 89 ? 1.369 -12.044 1.303 1.00 98.12 89 TRP A N 1
ATOM 693 C CA . TRP A 1 89 ? 2.443 -12.968 1.645 1.00 98.12 89 TRP A CA 1
ATOM 694 C C . TRP A 1 89 ? 3.490 -12.882 0.544 1.00 98.12 89 TRP A C 1
ATOM 696 O O . TRP A 1 89 ? 3.199 -13.265 -0.587 1.00 98.12 89 TRP A O 1
ATOM 706 N N . GLY A 1 90 ? 4.679 -12.389 0.868 1.00 98.06 90 GLY A N 1
ATOM 707 C CA . GLY A 1 90 ? 5.812 -12.251 -0.046 1.00 98.06 90 GLY A CA 1
ATOM 708 C C . GLY A 1 90 ? 7.082 -12.751 0.639 1.00 98.06 90 GLY A C 1
ATOM 709 O O . GLY A 1 90 ? 7.866 -11.945 1.125 1.00 98.06 90 GLY A O 1
ATOM 710 N N . PRO A 1 91 ? 7.296 -14.074 0.723 1.00 97.00 91 PRO A N 1
ATOM 711 C CA . PRO A 1 91 ? 8.350 -14.645 1.561 1.00 97.00 91 PRO A CA 1
ATOM 712 C C . PRO A 1 91 ? 9.759 -14.350 1.042 1.00 97.00 91 PRO A C 1
ATOM 714 O O . PRO A 1 91 ? 10.698 -14.340 1.825 1.00 97.00 91 PRO A O 1
ATOM 717 N N . ALA A 1 92 ? 9.918 -14.104 -0.260 1.00 97.44 92 ALA A N 1
ATOM 718 C CA . ALA A 1 92 ? 11.201 -13.720 -0.847 1.00 97.44 92 ALA A CA 1
ATOM 719 C C . ALA A 1 92 ? 11.665 -12.311 -0.429 1.00 97.44 92 ALA A C 1
ATOM 721 O O . ALA A 1 92 ? 12.838 -11.985 -0.590 1.00 97.44 92 ALA A O 1
ATOM 722 N N . VAL A 1 93 ? 10.749 -11.501 0.111 1.00 96.88 93 VAL A N 1
ATOM 723 C CA . VAL A 1 93 ? 10.984 -10.118 0.550 1.00 96.88 93 VAL A CA 1
ATOM 724 C C . VAL A 1 93 ? 10.515 -9.891 1.992 1.00 96.88 93 VAL A C 1
ATOM 726 O O . VAL A 1 93 ? 10.258 -8.764 2.391 1.00 96.88 93 VAL A O 1
ATOM 729 N N . ASP A 1 94 ? 10.360 -10.970 2.768 1.00 96.81 94 ASP A N 1
ATOM 730 C CA . ASP A 1 94 ? 9.913 -10.951 4.169 1.00 96.81 94 ASP A CA 1
ATOM 731 C C . ASP A 1 94 ? 8.555 -10.249 4.426 1.00 96.81 94 ASP A C 1
ATOM 733 O O . ASP A 1 94 ? 8.218 -9.898 5.561 1.00 96.81 94 ASP A O 1
ATOM 737 N N . TRP A 1 95 ? 7.708 -10.128 3.396 1.00 97.06 95 TRP A N 1
ATOM 738 C CA . TRP A 1 95 ? 6.387 -9.507 3.503 1.00 97.06 95 TRP A CA 1
ATOM 739 C C . TRP A 1 95 ? 5.372 -10.448 4.161 1.00 97.06 95 TRP A C 1
ATOM 741 O O . TRP A 1 95 ? 4.968 -11.468 3.584 1.00 97.06 95 TRP A O 1
ATOM 751 N N . THR A 1 96 ? 4.926 -10.107 5.374 1.00 97.69 96 THR A N 1
ATOM 752 C CA . THR A 1 96 ? 4.085 -10.986 6.212 1.00 97.69 96 THR A CA 1
ATOM 753 C C . THR A 1 96 ? 2.925 -10.275 6.908 1.00 97.69 96 THR A C 1
ATOM 755 O O . THR A 1 96 ? 2.363 -10.806 7.870 1.00 97.69 96 THR A O 1
ATOM 758 N N . ASP A 1 97 ? 2.554 -9.097 6.414 1.00 97.69 97 ASP A N 1
ATOM 759 C CA . ASP A 1 97 ? 1.599 -8.210 7.069 1.00 97.69 97 ASP A CA 1
ATOM 760 C C . ASP A 1 97 ? 0.222 -8.836 7.269 1.00 97.69 97 ASP A C 1
ATOM 762 O O . ASP A 1 97 ? -0.338 -9.546 6.418 1.00 97.69 97 ASP A O 1
ATOM 766 N N . ARG A 1 98 ? -0.344 -8.549 8.438 1.00 98.25 98 ARG A N 1
ATOM 767 C CA . ARG A 1 98 ? -1.663 -8.997 8.860 1.00 98.25 98 ARG A CA 1
ATOM 768 C C . ARG A 1 98 ? -2.458 -7.839 9.425 1.00 98.25 98 ARG A C 1
ATOM 770 O O . ARG A 1 98 ? -1.981 -7.142 10.312 1.00 98.25 98 ARG A O 1
ATOM 777 N N . GLY A 1 99 ? -3.718 -7.755 9.013 1.00 98.25 99 GLY A N 1
ATOM 778 C CA . GLY A 1 99 ? -4.693 -6.820 9.557 1.00 98.25 99 GLY A CA 1
ATOM 779 C C . GLY A 1 99 ? -5.643 -7.502 10.537 1.00 98.25 99 GLY A C 1
ATOM 780 O O . GLY A 1 99 ? -5.989 -8.680 10.389 1.00 98.25 99 GLY A O 1
ATOM 781 N N . GLN A 1 100 ? -6.103 -6.757 11.535 1.00 98.50 100 GLN A N 1
ATOM 782 C CA . GLN A 1 100 ? -7.214 -7.133 12.399 1.00 98.50 100 GLN A CA 1
ATOM 783 C C . GLN A 1 100 ? -8.091 -5.915 12.681 1.00 98.50 100 GLN A C 1
ATOM 785 O O . GLN A 1 100 ? -7.587 -4.843 13.001 1.00 98.50 100 GLN A O 1
ATOM 790 N N . VAL A 1 101 ? -9.412 -6.083 12.604 1.00 98.69 101 VAL A N 1
ATOM 791 C CA . VAL A 1 101 ? -10.355 -5.025 12.985 1.00 98.69 101 VAL A CA 1
ATOM 792 C C . VAL A 1 101 ? -10.205 -4.732 14.482 1.00 98.69 101 VAL A C 1
ATOM 794 O O . VAL A 1 101 ? -10.501 -5.590 15.315 1.00 98.69 101 VAL A O 1
ATOM 797 N N . ASP A 1 102 ? -9.741 -3.526 14.808 1.00 98.50 102 ASP A N 1
ATOM 798 C CA . ASP A 1 102 ? -9.456 -3.069 16.175 1.00 98.50 102 ASP A CA 1
ATOM 799 C C . ASP A 1 102 ? -10.644 -2.290 16.749 1.00 98.50 102 ASP A C 1
ATOM 801 O O . ASP A 1 102 ? -11.138 -2.605 17.832 1.00 98.50 102 ASP A O 1
ATOM 805 N N . GLN A 1 103 ? -11.150 -1.308 15.998 1.00 98.50 103 GLN A N 1
ATOM 806 C CA . GLN A 1 103 ? -12.279 -0.463 16.393 1.00 98.50 103 GLN A CA 1
ATOM 807 C C . GLN A 1 103 ? -13.182 -0.157 15.197 1.00 98.50 103 GLN A C 1
ATOM 809 O O . GLN A 1 103 ? -12.771 -0.216 14.041 1.00 98.50 103 GLN A O 1
ATOM 814 N N . MET A 1 104 ? -14.433 0.191 15.482 1.00 98.31 104 MET A N 1
ATOM 815 C CA . MET A 1 104 ? -15.419 0.605 14.485 1.00 98.31 104 MET A CA 1
ATOM 816 C C . MET A 1 104 ? -16.245 1.764 15.036 1.00 98.31 104 MET A C 1
ATOM 818 O O . MET A 1 104 ? -16.465 1.842 16.245 1.00 98.31 104 MET A O 1
ATOM 822 N N . GLY A 1 105 ? -16.742 2.635 14.157 1.00 97.81 105 GLY A N 1
ATOM 823 C CA . GLY A 1 105 ? -17.603 3.748 14.564 1.00 97.81 105 GLY A CA 1
ATOM 824 C C . GLY A 1 105 ? -16.847 4.905 15.220 1.00 97.81 105 GLY A C 1
ATOM 825 O O . GLY A 1 105 ? -17.446 5.681 15.962 1.00 97.81 105 GLY A O 1
ATOM 826 N N . VAL A 1 106 ? -15.535 5.009 14.992 1.00 98.25 106 VAL A N 1
ATOM 827 C CA . VAL A 1 106 ? -14.700 6.057 15.589 1.00 98.25 106 VAL A CA 1
ATOM 828 C C . VAL A 1 106 ? -14.977 7.397 14.894 1.00 98.25 106 VAL A C 1
ATOM 830 O O . VAL A 1 106 ? -15.232 7.446 13.690 1.00 98.25 106 VAL A O 1
ATOM 833 N N . GLU A 1 107 ? -14.944 8.497 15.650 1.00 98.50 107 GLU A N 1
ATOM 834 C CA . GLU A 1 107 ? -14.847 9.839 15.071 1.00 98.50 107 GLU A CA 1
ATOM 835 C C . GLU A 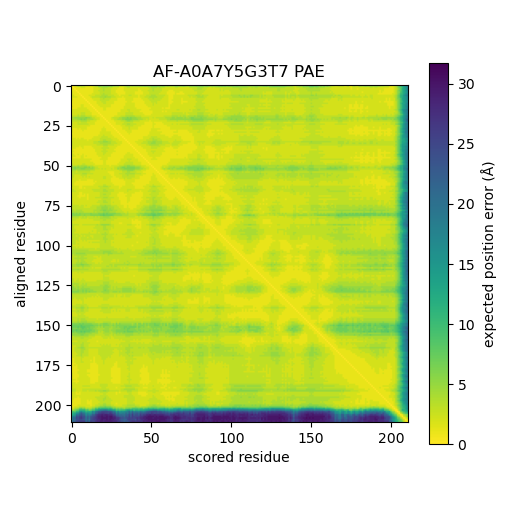1 107 ? -13.378 10.268 15.038 1.00 98.50 107 GLU A C 1
ATOM 837 O O . GLU A 1 107 ? -12.690 10.231 16.060 1.00 98.50 107 GLU A O 1
ATOM 842 N N . THR A 1 108 ? -12.898 10.705 13.875 1.00 98.56 108 THR A N 1
ATOM 843 C CA . THR A 1 108 ? -11.492 11.082 13.676 1.00 98.56 108 THR A CA 1
ATOM 844 C C . THR A 1 108 ? -11.415 12.464 13.050 1.00 98.56 108 THR A C 1
ATOM 846 O O . THR A 1 108 ? -12.059 12.741 12.038 1.00 98.56 108 THR A O 1
ATOM 849 N N . LYS A 1 109 ? -10.630 13.351 13.665 1.00 98.50 109 LYS A N 1
ATOM 850 C CA . LYS A 1 109 ? -10.399 14.712 13.185 1.00 98.50 109 LYS A CA 1
ATOM 851 C C . LYS A 1 109 ? -8.942 14.856 12.769 1.00 98.50 109 LYS A C 1
ATOM 853 O O . LYS A 1 109 ? -8.062 14.626 13.586 1.00 98.50 109 LYS A O 1
ATOM 858 N N . VAL A 1 110 ? -8.733 15.278 11.530 1.00 98.62 110 VAL A N 1
ATOM 859 C CA . VAL A 1 110 ? -7.429 15.510 10.892 1.00 98.62 110 VAL A CA 1
ATOM 860 C C . VAL A 1 110 ? -7.482 16.836 10.123 1.00 98.62 110 VAL A C 1
ATOM 862 O O . VAL A 1 110 ? -8.565 17.427 10.017 1.00 98.62 110 VAL A O 1
ATOM 865 N N . PRO A 1 111 ? -6.368 17.353 9.579 1.00 98.62 111 PRO A N 1
ATOM 866 C CA . PRO A 1 111 ? -6.392 18.632 8.871 1.00 98.62 111 PRO A CA 1
ATOM 867 C C . PRO A 1 111 ? -7.362 18.669 7.676 1.00 98.62 111 PRO A C 1
ATOM 869 O O . PRO A 1 111 ? -7.971 19.710 7.433 1.00 98.62 111 PRO A O 1
ATOM 872 N N . ALA A 1 112 ? -7.579 17.543 6.983 1.00 97.94 112 ALA A N 1
ATOM 873 C CA . ALA A 1 112 ? -8.539 17.450 5.878 1.00 97.94 112 ALA A CA 1
ATOM 874 C C . ALA A 1 112 ? -10.021 17.505 6.305 1.00 97.94 112 ALA A C 1
ATOM 876 O O . ALA A 1 112 ? -10.886 17.737 5.458 1.00 97.94 112 ALA A O 1
ATOM 877 N N . GLY A 1 113 ? -10.347 17.307 7.590 1.00 97.38 113 GLY A N 1
ATOM 878 C CA . GLY A 1 113 ? -11.727 17.363 8.074 1.00 97.38 113 GLY A CA 1
ATOM 879 C C . GLY A 1 113 ? -12.026 16.495 9.296 1.00 97.38 113 GLY A C 1
ATOM 880 O O . GLY A 1 113 ? -11.138 15.992 9.982 1.00 97.38 113 GLY A O 1
ATOM 881 N N . GLN A 1 114 ? -13.321 16.336 9.578 1.00 98.31 114 GLN A N 1
ATOM 882 C CA . GLN A 1 114 ? -13.830 15.430 10.606 1.00 98.31 114 GLN A CA 1
ATOM 883 C C . GLN A 1 114 ? -14.626 14.308 9.945 1.00 98.31 114 GLN A C 1
ATOM 885 O O . GLN A 1 114 ? -15.585 14.565 9.216 1.00 98.31 114 GLN A O 1
ATOM 890 N N . TYR A 1 115 ? -14.238 13.075 10.243 1.00 98.50 115 TYR A N 1
ATOM 891 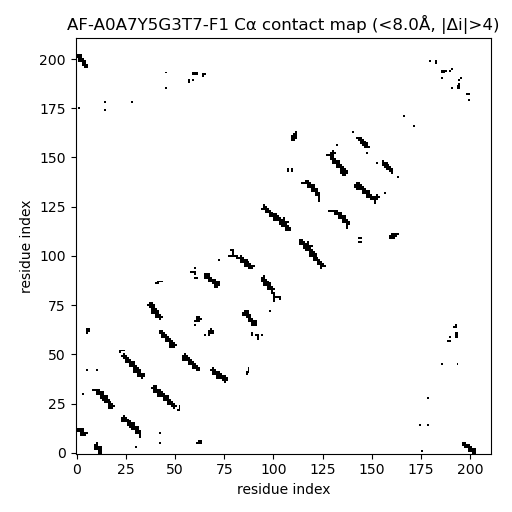C CA . TYR A 1 115 ? -14.827 11.859 9.704 1.00 98.50 115 TYR A CA 1
ATOM 892 C C . TYR A 1 115 ? -15.549 11.088 10.806 1.00 98.50 115 TYR A C 1
ATOM 894 O O . TYR A 1 115 ? -15.123 11.082 11.963 1.00 98.50 115 TYR A O 1
ATOM 902 N N . LYS A 1 116 ? -16.660 10.456 10.432 1.00 98.31 116 LYS A N 1
ATOM 903 C CA . LYS A 1 116 ? -17.473 9.582 11.284 1.00 98.31 116 LYS A CA 1
ATOM 904 C C . LYS A 1 116 ? -17.470 8.175 10.711 1.00 98.31 116 LYS A C 1
ATOM 906 O O . LYS A 1 116 ? -17.083 7.987 9.559 1.00 98.31 116 LYS A O 1
ATOM 911 N N . ASP A 1 117 ? -17.926 7.220 11.514 1.00 97.88 117 ASP A N 1
ATOM 912 C CA . ASP A 1 117 ? -18.012 5.810 11.131 1.00 97.88 117 ASP A CA 1
ATOM 913 C C . ASP A 1 117 ? -16.658 5.238 10.676 1.00 97.88 117 ASP A C 1
ATOM 915 O O . ASP A 1 117 ? -16.585 4.402 9.776 1.00 97.88 117 ASP A O 1
ATOM 919 N N . VAL A 1 118 ? -15.572 5.704 11.302 1.00 98.69 118 VAL A N 1
ATOM 920 C CA . VAL A 1 118 ? -14.208 5.302 10.959 1.00 98.69 118 VAL A CA 1
ATOM 921 C C . VAL A 1 118 ? -13.941 3.886 11.467 1.00 98.69 118 VAL A C 1
ATOM 923 O O . VAL A 1 118 ? -14.224 3.547 12.623 1.00 98.69 118 VAL A O 1
ATOM 926 N N . LEU A 1 119 ? -13.401 3.060 10.575 1.00 98.69 119 LEU A N 1
ATOM 927 C CA . LEU A 1 119 ? -12.892 1.721 10.852 1.00 98.69 119 LEU A CA 1
ATOM 928 C C . LEU A 1 119 ? -11.416 1.819 11.231 1.00 98.69 119 LEU A C 1
ATOM 930 O O . LEU A 1 119 ? -10.651 2.444 10.509 1.00 98.69 119 LEU A O 1
ATOM 934 N N . VAL A 1 120 ? -10.999 1.162 12.308 1.00 98.75 120 VAL A N 1
ATOM 935 C CA . VAL A 1 120 ? -9.582 1.047 12.671 1.00 98.75 120 VAL A CA 1
ATOM 936 C C . VAL A 1 120 ? -9.134 -0.387 12.453 1.00 98.75 120 VAL A C 1
ATOM 938 O O . VAL A 1 120 ? -9.722 -1.315 13.015 1.00 98.75 120 VAL A O 1
ATOM 941 N N . ILE A 1 121 ? -8.093 -0.564 11.648 1.00 98.69 121 ILE A N 1
ATOM 942 C CA . ILE A 1 121 ? -7.409 -1.840 11.448 1.00 98.69 121 ILE A CA 1
ATOM 943 C C . ILE A 1 121 ? -6.052 -1.738 12.144 1.00 98.69 121 ILE A C 1
ATOM 945 O O . ILE A 1 121 ? -5.283 -0.818 11.872 1.00 98.69 121 ILE A O 1
ATOM 949 N N . ALA A 1 122 ? -5.780 -2.664 13.061 1.00 98.38 122 ALA A N 1
ATOM 950 C CA . ALA A 1 122 ? -4.448 -2.861 13.611 1.00 98.38 122 ALA A CA 1
ATOM 951 C C . ALA A 1 122 ? -3.664 -3.795 12.685 1.00 98.38 122 ALA A C 1
ATOM 953 O O . ALA A 1 122 ? -4.108 -4.915 12.417 1.00 98.38 122 ALA A O 1
ATOM 954 N N . GLU A 1 123 ? -2.517 -3.330 12.215 1.00 98.12 123 GLU A N 1
ATOM 955 C CA . GLU A 1 123 ? -1.619 -4.049 11.316 1.00 98.12 123 GLU A CA 1
ATOM 956 C C . GLU A 1 123 ? -0.345 -4.447 12.056 1.00 98.12 123 GLU A C 1
ATOM 958 O O . GLU A 1 123 ? 0.144 -3.700 12.900 1.00 98.12 123 GLU A O 1
ATOM 963 N N . THR A 1 124 ? 0.164 -5.646 11.788 1.00 97.75 124 THR A N 1
ATOM 964 C CA . THR A 1 124 ? 1.398 -6.193 12.374 1.00 97.75 124 THR A CA 1
ATOM 965 C C . THR A 1 124 ? 2.036 -7.178 11.398 1.00 97.75 124 THR A C 1
ATOM 967 O O . THR A 1 124 ? 1.369 -7.650 10.475 1.00 97.75 124 THR A O 1
ATOM 970 N N . SER A 1 125 ? 3.291 -7.552 11.628 1.00 96.88 125 SER A N 1
ATOM 971 C CA . SER A 1 125 ? 4.024 -8.516 10.806 1.00 96.88 125 SER A CA 1
ATOM 972 C C . SER A 1 125 ? 4.582 -9.656 11.661 1.00 96.88 125 SER A C 1
ATOM 974 O O . SER A 1 125 ? 4.630 -9.584 12.891 1.00 96.88 125 SER A O 1
ATOM 976 N N . ALA A 1 126 ? 5.021 -10.741 11.020 1.00 95.56 126 ALA A N 1
ATOM 977 C CA . ALA A 1 126 ? 5.678 -11.835 11.736 1.00 95.56 126 ALA A CA 1
ATOM 978 C C . ALA A 1 126 ? 7.036 -11.411 12.329 1.00 95.56 126 ALA A C 1
ATOM 980 O O . ALA A 1 126 ? 7.459 -11.972 13.341 1.00 95.56 126 ALA A O 1
ATOM 981 N N . ALA A 1 127 ? 7.705 -10.438 11.703 1.00 94.12 127 ALA A N 1
ATOM 982 C CA . ALA A 1 127 ? 8.993 -9.913 12.143 1.00 94.12 127 ALA A CA 1
ATOM 983 C C . ALA A 1 127 ? 8.865 -8.980 13.358 1.00 94.12 127 ALA A C 1
ATOM 985 O O . ALA A 1 127 ? 9.768 -8.937 14.196 1.00 94.12 127 ALA A O 1
ATOM 986 N N . GLU A 1 128 ? 7.743 -8.266 13.483 1.00 94.81 128 GLU A N 1
ATOM 987 C CA . GLU A 1 128 ? 7.521 -7.269 14.535 1.00 94.81 128 GLU A CA 1
ATOM 988 C C . GLU A 1 128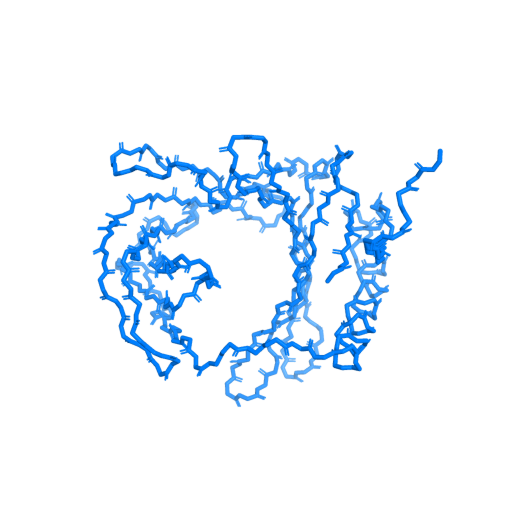 ? 6.203 -7.520 15.295 1.00 94.81 128 GLU A C 1
ATOM 990 O O . GLU A 1 128 ? 5.306 -6.678 15.300 1.00 94.81 128 GLU A O 1
ATOM 995 N N . PRO A 1 129 ? 6.072 -8.664 16.000 1.00 95.00 129 PRO A N 1
ATOM 996 C CA . PRO A 1 129 ? 4.812 -9.076 16.629 1.00 95.00 129 PRO A CA 1
ATOM 997 C C . PRO A 1 129 ? 4.373 -8.185 17.803 1.00 95.00 129 PRO A C 1
ATOM 999 O O . PRO A 1 129 ? 3.207 -8.208 18.196 1.00 95.00 129 PRO A O 1
ATOM 1002 N N . ASP A 1 130 ? 5.303 -7.410 18.370 1.00 96.12 130 ASP A N 1
ATOM 1003 C CA . ASP A 1 130 ? 5.057 -6.472 19.472 1.00 96.12 130 ASP A CA 1
ATOM 1004 C C . ASP A 1 130 ? 4.890 -5.015 18.990 1.00 96.12 130 ASP A C 1
ATOM 1006 O O . ASP A 1 130 ? 4.834 -4.095 19.818 1.00 96.12 130 ASP A O 1
ATOM 1010 N N . ALA A 1 131 ? 4.838 -4.797 17.671 1.00 97.69 131 ALA A N 1
ATOM 1011 C CA . ALA A 1 131 ? 4.595 -3.511 17.025 1.00 97.69 131 ALA A CA 1
ATOM 1012 C C . ALA A 1 131 ? 3.302 -3.570 16.207 1.00 97.69 131 ALA A C 1
ATOM 1014 O O . ALA A 1 131 ? 2.994 -4.579 15.562 1.00 97.69 131 ALA A O 1
ATOM 1015 N N . GLN A 1 132 ? 2.525 -2.492 16.265 1.00 97.94 132 GLN A N 1
ATOM 1016 C CA . GLN A 1 132 ? 1.317 -2.353 15.472 1.00 97.94 132 GLN A CA 1
ATOM 1017 C C . GLN A 1 132 ? 1.170 -0.942 14.927 1.00 97.94 132 GLN A C 1
ATOM 1019 O O . GLN A 1 132 ? 1.184 0.024 15.697 1.00 97.94 132 GLN A O 1
ATOM 1024 N N . GLN A 1 133 ? 0.876 -0.848 13.635 1.00 98.00 133 GLN A N 1
ATOM 1025 C CA . GLN A 1 133 ? 0.287 0.351 13.056 1.00 98.00 133 GLN A CA 1
ATOM 1026 C C . GLN A 1 133 ? -1.234 0.299 13.206 1.00 98.00 133 GLN A C 1
ATOM 102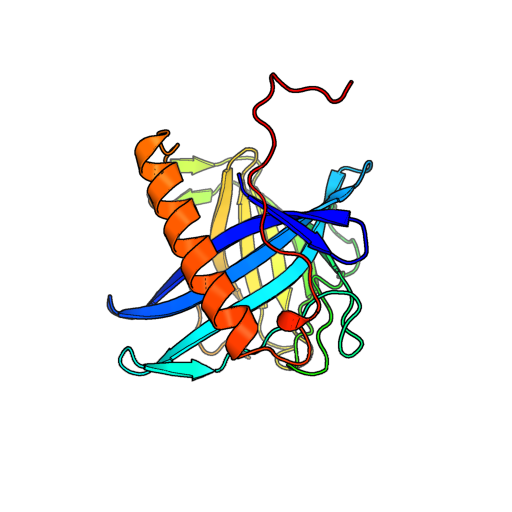8 O O . GLN A 1 133 ? -1.859 -0.750 13.074 1.00 98.00 133 GLN A O 1
ATOM 1033 N N . LEU A 1 134 ? -1.852 1.437 13.500 1.00 98.50 134 LEU A N 1
ATOM 1034 C CA . LEU A 1 134 ? -3.300 1.597 13.579 1.00 98.50 134 LEU A CA 1
ATOM 1035 C C . LEU A 1 134 ? -3.739 2.468 12.407 1.00 98.50 134 LEU A C 1
ATOM 1037 O O . LEU A 1 134 ? -3.514 3.678 12.431 1.00 98.50 134 LEU A O 1
ATOM 1041 N N . LYS A 1 135 ? -4.365 1.870 11.393 1.00 98.56 135 LYS A N 1
ATOM 1042 C CA . LYS A 1 135 ? -4.838 2.579 10.197 1.00 98.56 135 LYS A CA 1
ATOM 1043 C C . LYS A 1 135 ? -6.334 2.845 10.283 1.00 98.56 135 LYS A C 1
ATOM 1045 O O . LYS A 1 135 ? -7.132 1.936 10.519 1.00 98.56 135 LYS A O 1
ATOM 1050 N N . TYR A 1 136 ? -6.709 4.108 10.113 1.00 98.75 136 TYR A N 1
ATOM 1051 C CA . TYR A 1 136 ? -8.063 4.617 10.303 1.00 98.75 136 TYR A CA 1
ATOM 1052 C C . TYR A 1 136 ? -8.679 4.898 8.939 1.00 98.75 136 TYR A C 1
ATOM 1054 O O . TYR A 1 136 ? -8.238 5.794 8.229 1.00 98.75 136 TYR A O 1
ATOM 1062 N N . TYR A 1 137 ? -9.730 4.173 8.582 1.00 98.62 137 TYR A N 1
ATOM 1063 C CA . TYR A 1 137 ? -10.380 4.253 7.283 1.00 98.62 137 TYR A CA 1
ATOM 1064 C C . TYR A 1 137 ? -11.760 4.900 7.387 1.00 98.62 137 TYR A C 1
ATOM 1066 O O . TYR A 1 137 ? -12.653 4.375 8.055 1.00 98.62 137 TYR A O 1
ATOM 1074 N N . ALA A 1 138 ? -11.948 6.028 6.701 1.00 98.38 138 ALA A N 1
ATOM 1075 C CA . ALA A 1 138 ? -13.232 6.716 6.612 1.00 98.38 138 ALA A CA 1
ATOM 1076 C C . ALA A 1 138 ? -14.007 6.306 5.339 1.00 98.38 138 ALA A C 1
ATOM 1078 O O . ALA A 1 138 ? -13.413 6.230 4.253 1.00 98.38 138 ALA A O 1
ATOM 1079 N N . PRO A 1 139 ? -15.337 6.092 5.425 1.00 96.25 139 PRO A N 1
ATOM 1080 C CA . PRO A 1 139 ? -16.164 5.760 4.266 1.00 96.25 139 PRO A CA 1
ATOM 1081 C C . PRO A 1 139 ? -16.059 6.797 3.139 1.00 96.25 139 PRO A C 1
ATOM 1083 O O . PRO A 1 139 ? -16.187 7.998 3.368 1.00 96.25 139 PRO A O 1
ATOM 1086 N N . GLY A 1 140 ? -15.847 6.326 1.906 1.00 94.38 140 GLY A N 1
ATOM 1087 C CA . GLY A 1 140 ? -15.742 7.179 0.715 1.00 94.38 140 GLY A CA 1
ATOM 1088 C C . GLY A 1 140 ? -14.440 7.979 0.596 1.00 94.38 140 GLY A C 1
ATOM 1089 O O . GLY A 1 140 ? -14.311 8.760 -0.342 1.00 94.38 140 GLY A O 1
ATOM 1090 N N . VAL A 1 141 ? -13.492 7.789 1.520 1.00 96.88 141 VAL A N 1
ATOM 1091 C CA . VAL A 1 141 ? -12.207 8.506 1.538 1.00 96.88 141 VAL A CA 1
ATOM 1092 C C . VAL A 1 141 ? -11.025 7.543 1.546 1.00 96.88 141 VAL A C 1
ATOM 1094 O O . VAL A 1 141 ? -10.117 7.704 0.740 1.00 96.88 141 VAL A O 1
ATOM 1097 N N . GLY A 1 142 ? -11.044 6.522 2.407 1.00 96.50 142 GLY A N 1
ATOM 1098 C CA . GLY A 1 142 ? -9.902 5.628 2.613 1.00 96.50 142 GLY A CA 1
ATOM 1099 C C . GLY A 1 142 ? -9.143 5.971 3.893 1.00 96.50 142 GLY A C 1
ATOM 1100 O O . GLY A 1 142 ? -9.766 6.378 4.872 1.00 96.50 142 GLY A O 1
ATOM 1101 N N . ASN A 1 143 ? -7.826 5.758 3.907 1.00 97.88 143 ASN A N 1
ATOM 1102 C CA . ASN A 1 143 ? -6.994 5.979 5.090 1.00 97.88 143 ASN A CA 1
ATOM 1103 C C . ASN A 1 143 ? -6.913 7.481 5.423 1.00 97.88 143 ASN A C 1
ATOM 1105 O O . ASN A 1 143 ? -6.459 8.276 4.603 1.00 97.88 143 ASN A O 1
ATOM 1109 N N . VAL A 1 144 ? -7.379 7.873 6.607 1.00 98.75 144 VAL A N 1
ATOM 1110 C CA . VAL A 1 144 ? -7.405 9.269 7.069 1.00 98.75 144 VAL A CA 1
ATOM 1111 C C . VAL A 1 144 ? -6.393 9.552 8.172 1.00 98.75 144 VAL A C 1
ATOM 1113 O O . VAL A 1 144 ? -6.038 10.712 8.376 1.00 98.75 144 VAL A O 1
ATOM 1116 N N . TYR A 1 145 ? -5.951 8.523 8.893 1.00 98.75 145 TYR A N 1
ATOM 1117 C CA . TYR A 1 145 ? -4.999 8.648 9.989 1.00 98.75 145 TYR A CA 1
ATOM 1118 C C . TYR A 1 145 ? -4.236 7.337 10.177 1.00 98.75 145 TYR A C 1
ATOM 1120 O O . TYR A 1 145 ? -4.827 6.256 10.142 1.00 98.75 145 TYR A O 1
ATOM 1128 N N . VAL A 1 146 ? -2.939 7.441 10.435 1.00 98.44 146 VAL A N 1
ATOM 1129 C CA . VAL A 1 146 ? -2.102 6.335 10.900 1.00 98.44 146 VAL A CA 1
ATOM 1130 C C . VAL A 1 146 ? -1.576 6.706 12.273 1.00 98.44 146 VAL A C 1
ATOM 1132 O O . VAL A 1 146 ? -1.106 7.821 12.482 1.00 98.44 146 VAL A O 1
ATOM 1135 N N . GLY A 1 147 ? -1.690 5.780 13.211 1.00 98.38 147 GLY A N 1
ATOM 1136 C CA . GLY A 1 147 ? -1.027 5.851 14.503 1.00 98.38 147 GLY A CA 1
ATOM 1137 C C . GLY A 1 147 ? -0.357 4.527 14.820 1.00 98.38 147 GLY A C 1
ATOM 1138 O O . GLY A 1 147 ? -0.235 3.654 13.964 1.00 98.38 147 GLY A O 1
ATOM 1139 N N . TRP A 1 148 ? 0.022 4.348 16.079 1.00 98.25 148 TRP A N 1
ATOM 1140 C CA . TRP A 1 148 ? 0.797 3.187 16.483 1.00 98.25 148 TRP A CA 1
ATOM 1141 C C . TRP A 1 148 ? 0.474 2.702 17.895 1.00 98.25 148 TRP A C 1
ATOM 1143 O O . TRP A 1 148 ? -0.050 3.439 18.737 1.00 98.25 148 TRP A O 1
ATOM 1153 N N . ARG A 1 149 ? 0.808 1.439 18.167 1.00 97.81 149 ARG A N 1
ATOM 1154 C CA . ARG A 1 149 ? 0.704 0.797 19.481 1.00 97.81 149 ARG A CA 1
ATOM 1155 C C . ARG A 1 149 ? 1.769 -0.292 19.617 1.00 97.81 149 ARG A C 1
ATOM 1157 O O . ARG A 1 149 ? 2.138 -0.932 18.646 1.00 97.81 149 ARG A O 1
ATOM 1164 N N . GLY A 1 150 ? 2.195 -0.559 20.850 1.00 96.62 150 GLY A N 1
ATOM 1165 C CA . GLY A 1 150 ? 3.087 -1.678 21.166 1.00 96.62 150 GLY A CA 1
ATOM 1166 C C . GLY A 1 150 ? 4.495 -1.235 21.555 1.00 96.62 150 GLY A C 1
ATOM 1167 O O . GLY A 1 150 ? 4.933 -0.131 21.240 1.00 96.62 150 GLY A O 1
ATOM 1168 N N . ALA A 1 151 ? 5.186 -2.082 22.320 1.00 94.25 151 ALA A N 1
ATOM 1169 C CA . ALA A 1 151 ? 6.531 -1.789 22.816 1.00 94.25 151 ALA A CA 1
ATOM 1170 C C . ALA A 1 151 ? 7.614 -1.997 21.745 1.00 94.25 151 ALA A C 1
ATOM 1172 O O . ALA A 1 151 ? 8.706 -1.448 21.882 1.00 94.25 151 ALA A O 1
ATOM 1173 N N . GLY A 1 152 ? 7.310 -2.782 20.706 1.00 93.12 152 GLY A N 1
ATOM 1174 C CA . GLY A 1 152 ? 8.199 -3.035 19.576 1.00 93.12 152 GLY A CA 1
ATOM 1175 C C . GLY A 1 152 ? 8.201 -1.926 18.526 1.00 93.12 152 GLY A C 1
ATOM 1176 O O . GLY A 1 152 ? 9.057 -1.953 17.651 1.00 93.12 152 GLY A O 1
ATOM 1177 N N . GLU A 1 153 ? 7.285 -0.957 18.613 1.00 93.31 153 GLU A N 1
ATOM 1178 C CA . GLU A 1 153 ? 7.175 0.118 17.631 1.00 93.31 153 GLU A CA 1
ATOM 1179 C C . GLU A 1 153 ? 8.336 1.119 17.750 1.00 93.31 153 GLU A C 1
ATOM 1181 O O . GLU A 1 153 ? 8.473 1.836 18.754 1.00 93.31 153 GLU A O 1
ATOM 1186 N N . LYS A 1 154 ? 9.168 1.176 16.707 1.00 92.50 154 LYS A N 1
ATOM 1187 C CA . LYS A 1 154 ? 10.400 1.973 16.679 1.00 92.50 154 LYS A CA 1
ATOM 1188 C C . LYS A 1 154 ? 10.177 3.344 16.063 1.00 92.50 154 LYS A C 1
ATOM 1190 O O . LYS A 1 154 ? 10.694 4.321 16.605 1.00 92.50 154 LYS A O 1
ATOM 1195 N N . THR A 1 155 ? 9.441 3.411 14.953 1.00 90.31 155 THR A N 1
ATOM 1196 C CA . THR A 1 155 ? 9.234 4.663 14.210 1.00 90.31 155 THR A CA 1
ATOM 1197 C C . THR A 1 155 ? 8.172 5.504 14.889 1.00 90.31 155 THR A C 1
ATOM 1199 O O . THR A 1 155 ? 8.279 6.729 14.905 1.00 90.31 155 THR A O 1
ATOM 1202 N N . LYS A 1 156 ? 7.195 4.842 15.529 1.00 94.88 156 LYS A N 1
ATOM 1203 C CA . LYS A 1 156 ? 6.062 5.505 16.190 1.00 94.88 156 LYS A CA 1
ATOM 1204 C C . LYS A 1 156 ? 5.354 6.442 15.220 1.00 94.88 156 LYS A C 1
ATOM 1206 O O . LYS A 1 156 ? 4.983 7.562 15.582 1.00 94.88 156 LYS A O 1
ATOM 1211 N N . GLU A 1 157 ? 5.226 5.963 13.987 1.00 93.19 157 GLU A N 1
ATOM 1212 C CA . GLU A 1 157 ? 4.717 6.724 12.863 1.00 93.19 157 GLU A CA 1
ATOM 1213 C C . GLU A 1 157 ? 3.320 7.273 13.148 1.00 93.19 157 GLU A C 1
ATOM 1215 O O . GLU A 1 157 ? 2.441 6.596 13.694 1.00 93.19 157 GLU A O 1
ATOM 1220 N N . ILE A 1 158 ? 3.135 8.534 12.765 1.00 96.62 158 ILE A N 1
ATOM 1221 C CA . ILE A 1 158 ? 1.839 9.188 12.739 1.00 96.62 158 ILE A CA 1
ATOM 1222 C C . ILE A 1 158 ? 1.696 9.873 11.389 1.00 96.62 158 ILE A C 1
ATOM 1224 O O . ILE A 1 158 ? 2.507 10.731 11.046 1.00 96.62 158 ILE A O 1
ATOM 1228 N N . LEU A 1 159 ? 0.624 9.546 10.673 1.00 97.44 159 LEU A N 1
ATOM 1229 C CA . LEU A 1 159 ? 0.235 10.225 9.441 1.00 97.44 159 LEU A CA 1
ATOM 1230 C C . LEU A 1 159 ? -1.166 10.799 9.615 1.00 97.44 159 LEU A C 1
ATOM 1232 O O . LEU A 1 159 ? -2.060 10.141 10.145 1.00 97.44 159 LEU A O 1
ATOM 1236 N N . GLU A 1 160 ? -1.379 12.020 9.135 1.00 98.44 160 GLU A N 1
ATOM 1237 C CA . GLU A 1 160 ? -2.690 12.662 9.121 1.00 98.44 160 GLU A CA 1
ATOM 1238 C C . GLU A 1 160 ? -3.043 13.066 7.695 1.00 98.44 160 GLU A C 1
ATOM 1240 O O . GLU A 1 160 ? -2.257 13.718 7.006 1.00 98.44 160 GLU A O 1
ATOM 1245 N N . LEU A 1 161 ? -4.254 12.737 7.252 1.00 98.56 161 LEU A N 1
ATOM 1246 C CA . LEU A 1 161 ? -4.726 13.191 5.955 1.00 98.56 161 LEU A CA 1
ATOM 1247 C C . LEU A 1 161 ? -4.881 14.714 5.955 1.00 98.56 161 LEU A C 1
ATOM 1249 O O . LEU A 1 161 ? -5.680 15.288 6.703 1.00 98.56 161 LEU A O 1
ATOM 1253 N N . THR A 1 162 ? -4.131 15.369 5.072 1.00 98.31 162 THR A N 1
ATOM 1254 C CA . THR A 1 162 ? -4.121 16.832 4.944 1.00 98.31 162 THR A CA 1
ATOM 1255 C C . THR A 1 162 ? -4.980 17.340 3.796 1.00 98.31 162 THR A C 1
ATOM 1257 O O . THR A 1 162 ? -5.567 18.418 3.900 1.00 98.31 162 THR A O 1
ATOM 1260 N N . LYS A 1 163 ? -5.096 16.569 2.710 1.00 97.62 163 LYS A N 1
ATOM 1261 C CA . LYS A 1 163 ? -5.850 16.954 1.515 1.00 97.62 163 LYS A CA 1
ATOM 1262 C C . LYS A 1 163 ? -6.357 15.723 0.767 1.00 97.62 163 LYS A C 1
ATOM 1264 O O . LYS A 1 163 ? -5.636 14.747 0.617 1.00 97.62 163 LYS A O 1
ATOM 1269 N N . VAL A 1 164 ? -7.572 15.826 0.230 1.00 96.62 164 VAL A N 1
ATOM 1270 C CA . VAL A 1 164 ? -8.102 14.930 -0.808 1.00 96.62 164 VAL A CA 1
ATOM 1271 C C . VAL A 1 164 ? -8.428 15.786 -2.020 1.00 96.62 164 VAL A C 1
ATOM 1273 O O . VAL A 1 164 ? -9.095 16.813 -1.891 1.00 96.62 164 VAL A O 1
ATOM 1276 N N . GLU A 1 165 ? -7.954 15.388 -3.195 1.00 96.25 165 GLU A N 1
ATOM 1277 C CA . GLU A 1 165 ? -8.171 16.138 -4.428 1.00 96.25 165 GLU A CA 1
ATOM 1278 C C . GLU A 1 165 ? -8.524 15.201 -5.575 1.00 96.25 165 GLU A C 1
ATOM 1280 O O . GLU A 1 165 ? -7.817 14.236 -5.856 1.00 96.25 165 GLU A O 1
ATOM 1285 N N . GLN A 1 166 ? -9.616 15.517 -6.269 1.00 95.88 166 GLN A N 1
ATOM 1286 C CA . GLN A 1 166 ? -9.926 14.877 -7.535 1.00 95.88 166 GLN A CA 1
ATOM 1287 C C . GLN A 1 166 ? -9.081 15.533 -8.625 1.00 95.88 166 GLN A C 1
ATOM 1289 O O . GLN A 1 166 ? -9.298 16.692 -8.980 1.00 95.88 166 GLN A O 1
ATOM 1294 N N . LEU A 1 167 ? -8.132 14.777 -9.166 1.00 96.62 167 LEU A N 1
ATOM 1295 C CA . LEU A 1 167 ? -7.288 15.244 -10.258 1.00 96.62 167 LEU A CA 1
ATOM 1296 C C . LEU A 1 167 ? -8.103 15.416 -11.545 1.00 96.62 167 LEU A C 1
ATOM 1298 O O . LEU A 1 167 ? -8.948 14.579 -11.884 1.00 96.62 167 LEU A O 1
ATOM 1302 N N . ASP A 1 168 ? -7.820 16.495 -12.277 1.00 96.38 168 ASP A N 1
ATOM 1303 C CA . ASP A 1 168 ? -8.343 16.695 -13.626 1.00 96.38 168 ASP A CA 1
ATOM 1304 C C . ASP A 1 168 ? -7.632 15.785 -14.648 1.00 96.38 168 ASP A C 1
ATO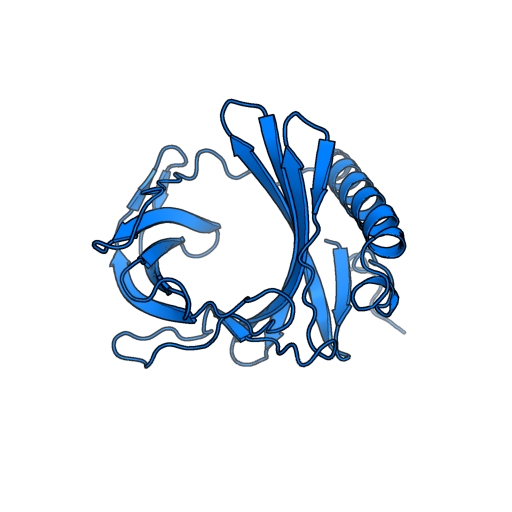M 1306 O O . ASP A 1 168 ? -6.667 15.080 -14.342 1.00 96.38 168 ASP A O 1
ATOM 1310 N N . ALA A 1 169 ? -8.098 15.792 -15.899 1.00 95.88 169 ALA A N 1
ATOM 1311 C CA . ALA A 1 169 ? -7.541 14.933 -16.942 1.00 95.88 169 ALA A CA 1
ATOM 1312 C C . ALA A 1 169 ? -6.050 15.200 -17.232 1.00 95.88 169 ALA A C 1
ATOM 1314 O O . ALA A 1 169 ? -5.331 14.273 -17.613 1.00 95.88 169 ALA A O 1
ATOM 1315 N N . LYS A 1 170 ? -5.582 16.443 -17.060 1.00 97.19 170 LYS A N 1
ATOM 1316 C CA . LYS A 1 170 ? -4.190 16.831 -17.313 1.00 97.19 170 LYS A CA 1
ATOM 1317 C C . LYS A 1 170 ? -3.291 16.350 -16.178 1.00 97.19 170 LYS A C 1
ATOM 1319 O O . LYS A 1 170 ? -2.253 15.758 -16.454 1.00 97.19 170 LYS A O 1
ATOM 1324 N N . ALA A 1 171 ? -3.695 16.559 -14.929 1.00 97.38 171 ALA A N 1
ATOM 1325 C CA . ALA A 1 171 ? -2.987 16.061 -13.756 1.00 97.38 171 ALA A CA 1
ATOM 1326 C C . ALA A 1 171 ? -2.959 14.524 -13.735 1.00 97.38 171 ALA A C 1
ATOM 1328 O O . ALA A 1 171 ? -1.900 13.933 -13.541 1.00 97.38 171 ALA A O 1
ATOM 1329 N N . MET A 1 172 ? -4.076 13.868 -14.066 1.00 96.88 172 MET A N 1
ATOM 1330 C CA . MET A 1 172 ? -4.109 12.411 -14.231 1.00 96.88 172 MET A CA 1
ATOM 1331 C C . MET A 1 172 ? -3.157 11.917 -15.324 1.00 96.88 172 MET A C 1
ATOM 1333 O O . MET A 1 172 ? -2.550 10.865 -15.166 1.00 96.88 172 MET A O 1
ATOM 1337 N N . ALA A 1 173 ? -2.990 12.652 -16.429 1.00 96.81 173 ALA A N 1
ATOM 1338 C CA . ALA A 1 173 ? -2.026 12.273 -17.463 1.00 96.81 173 ALA A CA 1
ATOM 1339 C C . ALA A 1 173 ? -0.571 12.322 -16.962 1.00 96.81 173 ALA A C 1
ATOM 1341 O O . ALA A 1 173 ? 0.221 11.471 -17.360 1.00 96.81 173 ALA A O 1
ATOM 1342 N N . VAL A 1 174 ? -0.237 13.262 -16.069 1.00 97.81 174 VAL A N 1
ATOM 1343 C CA . VAL A 1 174 ? 1.081 13.315 -15.411 1.00 97.81 174 VAL A CA 1
ATOM 1344 C C . VAL A 1 174 ? 1.279 12.096 -14.511 1.00 97.81 174 VAL A C 1
ATOM 1346 O O . VAL A 1 174 ? 2.276 11.401 -14.660 1.00 97.81 174 VAL A O 1
ATOM 1349 N N . VAL A 1 175 ? 0.299 11.774 -13.661 1.00 97.56 175 VAL A N 1
ATOM 1350 C CA . VAL A 1 175 ? 0.348 10.587 -12.786 1.00 97.56 175 VAL A CA 1
ATOM 1351 C C . VAL A 1 175 ? 0.535 9.297 -13.591 1.00 97.56 175 VAL A C 1
ATOM 1353 O O . VAL A 1 175 ? 1.388 8.481 -13.260 1.00 97.56 175 VAL A O 1
ATOM 1356 N N . ARG A 1 176 ? -0.205 9.122 -14.695 1.00 97.69 176 ARG A N 1
ATOM 1357 C CA . ARG A 1 176 ? -0.036 7.952 -15.579 1.00 97.69 176 ARG A CA 1
ATOM 1358 C C . ARG A 1 176 ? 1.370 7.878 -16.172 1.00 97.69 176 ARG A C 1
ATOM 1360 O O . ARG A 1 176 ? 1.924 6.790 -16.270 1.00 97.69 176 ARG A O 1
ATOM 1367 N N . ALA A 1 177 ? 1.928 9.013 -16.592 1.00 98.25 177 ALA A N 1
ATOM 1368 C CA . ALA A 1 177 ? 3.266 9.056 -17.171 1.00 98.25 177 ALA A CA 1
ATOM 1369 C C . ALA A 1 177 ? 4.346 8.671 -16.147 1.00 98.25 177 ALA A C 1
ATOM 1371 O O . ALA A 1 177 ? 5.250 7.916 -16.498 1.00 98.25 177 ALA A O 1
ATOM 1372 N N . GLU A 1 178 ? 4.232 9.126 -14.895 1.00 98.25 178 GLU A N 1
ATOM 1373 C CA . GLU A 1 178 ? 5.164 8.734 -13.829 1.00 98.25 178 GLU A CA 1
ATOM 1374 C C . GLU A 1 178 ? 5.009 7.254 -13.451 1.00 98.25 178 GLU A C 1
ATOM 1376 O O . GLU A 1 178 ? 6.011 6.544 -13.388 1.00 98.25 178 GLU A O 1
ATOM 1381 N N . ALA A 1 179 ? 3.779 6.741 -13.334 1.00 98.31 179 ALA A N 1
ATOM 1382 C CA . ALA A 1 179 ? 3.546 5.315 -13.092 1.00 98.31 179 ALA A CA 1
ATOM 1383 C C . ALA A 1 179 ? 4.135 4.425 -14.209 1.00 98.31 179 ALA A C 1
ATOM 1385 O O . ALA A 1 179 ? 4.773 3.414 -13.930 1.00 98.31 179 ALA A O 1
ATOM 1386 N N . LEU A 1 180 ? 3.987 4.817 -15.482 1.00 98.50 180 LEU A N 1
ATOM 1387 C CA . LEU A 1 180 ? 4.573 4.098 -16.626 1.00 98.50 180 LEU A CA 1
ATOM 1388 C C . LEU A 1 180 ? 6.103 4.202 -16.676 1.00 98.50 180 LEU A C 1
ATOM 1390 O O . LEU A 1 180 ? 6.783 3.267 -17.102 1.00 98.50 180 LEU A O 1
ATOM 1394 N N . LYS A 1 181 ? 6.665 5.340 -16.259 1.00 98.38 181 LYS A N 1
ATOM 1395 C CA . LYS A 1 181 ? 8.116 5.518 -16.138 1.00 98.38 18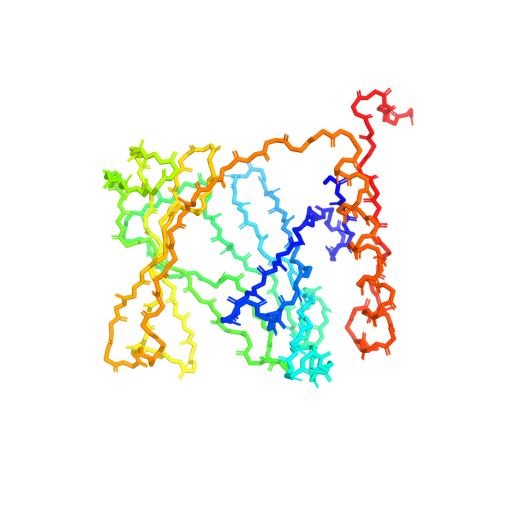1 LYS A CA 1
ATOM 1396 C C . LYS A 1 181 ? 8.685 4.601 -15.056 1.00 98.38 181 LYS A C 1
ATOM 1398 O O . LYS A 1 181 ? 9.702 3.959 -15.306 1.00 98.38 181 LYS A O 1
ATOM 1403 N N . MET A 1 182 ? 8.020 4.518 -13.908 1.00 98.50 182 MET A N 1
ATOM 1404 C CA . MET A 1 182 ? 8.386 3.605 -12.828 1.00 98.50 182 MET A CA 1
ATOM 1405 C C . MET A 1 182 ? 8.242 2.141 -13.265 1.00 98.50 182 MET A C 1
ATOM 1407 O O . MET A 1 182 ? 9.174 1.362 -13.101 1.00 98.50 182 MET A O 1
ATOM 1411 N N . GLU A 1 183 ? 7.152 1.773 -13.950 1.00 98.56 183 GLU A N 1
ATOM 1412 C CA . GLU A 1 183 ? 6.993 0.424 -14.514 1.00 98.56 183 GLU A CA 1
ATOM 1413 C C . GLU A 1 183 ? 8.134 0.057 -15.483 1.00 98.56 183 GLU A C 1
ATOM 1415 O O . GLU A 1 183 ? 8.616 -1.077 -15.481 1.00 98.56 183 GLU A O 1
ATOM 1420 N N . LYS A 1 184 ? 8.603 0.998 -16.311 1.00 98.56 184 LYS A N 1
ATOM 1421 C CA . LYS A 1 184 ? 9.739 0.730 -17.200 1.00 98.56 184 LYS A CA 1
ATOM 1422 C C . LYS A 1 184 ? 10.979 0.298 -16.411 1.00 98.56 184 LYS A C 1
ATOM 1424 O O . LYS A 1 184 ? 11.649 -0.645 -16.824 1.00 98.56 184 LYS A O 1
ATOM 1429 N N . HIS A 1 185 ? 11.267 0.962 -15.294 1.00 98.44 185 HIS A N 1
ATOM 1430 C CA . HIS A 1 185 ? 12.372 0.583 -14.419 1.00 98.44 185 HIS A CA 1
ATOM 1431 C C . HIS A 1 185 ? 12.091 -0.746 -13.698 1.00 98.44 185 HIS A C 1
ATOM 1433 O O . HIS A 1 185 ? 12.981 -1.592 -13.613 1.00 98.44 185 HIS A O 1
ATOM 1439 N N . ALA A 1 186 ? 10.834 -1.011 -13.328 1.00 98.56 186 ALA A N 1
ATOM 1440 C CA . ALA A 1 186 ? 10.408 -2.286 -12.753 1.00 98.56 186 ALA A CA 1
ATOM 1441 C C . ALA A 1 186 ? 10.755 -3.496 -13.633 1.00 98.56 186 ALA A C 1
ATOM 1443 O O . ALA A 1 186 ? 11.263 -4.500 -13.129 1.00 98.56 186 ALA A O 1
ATOM 1444 N N . TYR A 1 187 ? 10.568 -3.394 -14.955 1.00 98.62 187 TYR A N 1
ATOM 1445 C CA . TYR A 1 187 ? 10.993 -4.431 -15.908 1.00 98.62 187 TYR A CA 1
ATOM 1446 C C . TYR A 1 187 ? 12.515 -4.647 -15.943 1.00 98.62 187 TYR A C 1
ATOM 1448 O O . TYR A 1 187 ? 12.976 -5.747 -16.256 1.00 98.62 187 TYR A O 1
ATOM 1456 N N . GLU A 1 188 ? 13.305 -3.613 -15.655 1.00 98.19 188 GLU A N 1
ATOM 1457 C CA . GLU A 1 188 ? 14.769 -3.668 -15.673 1.00 98.19 188 GLU A CA 1
ATOM 1458 C C . GLU A 1 188 ? 15.337 -4.243 -14.366 1.00 98.19 188 GLU A C 1
ATOM 1460 O O . GLU A 1 188 ? 16.300 -5.019 -14.406 1.00 98.19 188 GLU A O 1
ATOM 1465 N N . VAL A 1 189 ? 14.731 -3.899 -13.226 1.00 98.06 189 VAL A N 1
ATOM 1466 C CA . VAL A 1 189 ? 15.206 -4.242 -11.876 1.00 98.06 189 VAL A CA 1
ATOM 1467 C C . VAL A 1 189 ? 14.632 -5.569 -11.382 1.00 98.06 189 VAL A C 1
ATOM 1469 O O . VAL A 1 189 ? 15.380 -6.451 -10.959 1.00 98.06 189 VAL A O 1
ATOM 1472 N N . SER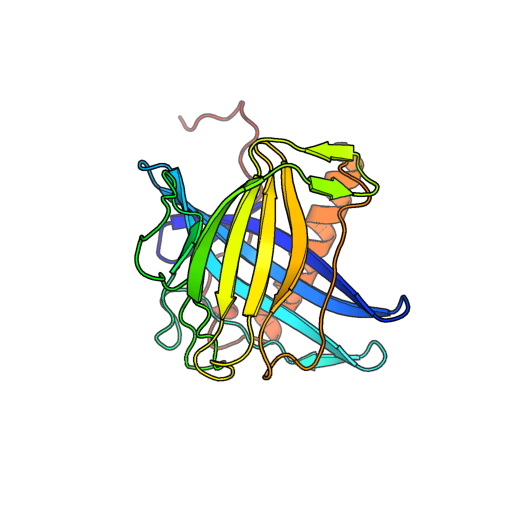 A 1 190 ? 13.315 -5.760 -11.478 1.00 98.25 190 SER A N 1
ATOM 1473 C CA . SER A 1 190 ? 12.605 -6.911 -10.909 1.00 98.25 190 SER A CA 1
ATOM 1474 C C . SER A 1 190 ? 12.434 -8.028 -11.944 1.00 98.25 190 SER A C 1
ATOM 1476 O O . SER A 1 190 ? 11.339 -8.371 -12.397 1.00 98.25 190 SER A O 1
ATOM 1478 N N . LYS A 1 191 ? 13.567 -8.605 -12.359 1.00 97.56 191 LYS A N 1
ATOM 1479 C CA . LYS A 1 191 ? 13.637 -9.565 -13.480 1.00 97.56 191 LYS A CA 1
ATOM 1480 C C . LYS A 1 191 ? 12.938 -10.899 -13.226 1.00 97.56 191 LYS A C 1
ATOM 1482 O O . LYS A 1 191 ? 12.521 -11.532 -14.187 1.00 97.56 191 LYS A O 1
ATOM 1487 N N . ASN A 1 192 ? 12.832 -11.316 -11.965 1.00 96.19 192 ASN A N 1
ATOM 1488 C CA . ASN A 1 192 ? 12.255 -12.609 -11.581 1.00 96.19 192 ASN A CA 1
ATOM 1489 C C . ASN A 1 192 ? 10.776 -12.518 -11.179 1.00 96.19 192 ASN A C 1
ATOM 1491 O O . ASN A 1 192 ? 10.112 -13.546 -11.065 1.00 96.19 192 ASN A O 1
ATOM 1495 N N . VAL A 1 193 ? 10.261 -11.303 -10.961 1.00 98.38 193 VAL A N 1
ATOM 1496 C CA . VAL A 1 193 ? 8.896 -11.072 -10.472 1.00 98.38 193 VAL A CA 1
ATOM 1497 C C . VAL A 1 193 ? 8.167 -10.131 -11.422 1.00 98.38 193 VAL A C 1
ATOM 1499 O O . VAL A 1 193 ? 7.366 -10.588 -12.240 1.00 98.38 193 VAL A O 1
ATOM 1502 N N . TYR A 1 194 ? 8.469 -8.829 -11.384 1.00 98.44 194 TYR A N 1
ATOM 1503 C CA . TYR A 1 194 ? 7.722 -7.843 -12.165 1.00 98.44 194 TYR A CA 1
ATOM 1504 C C . TYR A 1 194 ? 7.840 -8.086 -13.667 1.00 98.44 194 TYR A C 1
ATOM 1506 O O . TYR A 1 194 ? 6.849 -7.981 -14.390 1.00 98.44 194 TYR A O 1
ATOM 1514 N N . ALA A 1 195 ? 9.023 -8.473 -14.148 1.00 98.12 195 ALA A N 1
ATOM 1515 C CA . ALA A 1 195 ? 9.272 -8.608 -15.577 1.00 98.12 195 ALA A CA 1
ATOM 1516 C C . ALA A 1 195 ? 8.462 -9.717 -16.271 1.00 98.12 195 ALA A C 1
ATOM 1518 O O . ALA A 1 195 ? 8.388 -9.753 -17.499 1.00 98.12 195 ALA A O 1
ATOM 1519 N N . HIS A 1 196 ? 7.827 -10.600 -15.499 1.00 97.75 196 HIS A N 1
ATOM 1520 C CA . HIS A 1 196 ? 6.942 -11.647 -16.006 1.00 97.75 196 HIS A CA 1
ATOM 1521 C C . HIS A 1 196 ? 5.465 -11.242 -16.041 1.00 97.75 196 HIS A C 1
ATOM 1523 O O . HIS A 1 196 ? 4.621 -12.001 -16.520 1.00 97.75 196 HIS A O 1
ATOM 1529 N N . THR A 1 197 ? 5.133 -10.050 -15.554 1.00 97.88 197 THR A N 1
ATOM 1530 C CA . THR A 1 197 ? 3.762 -9.543 -15.560 1.00 97.88 197 THR A CA 1
ATOM 1531 C C . THR A 1 197 ? 3.417 -8.829 -16.875 1.00 97.88 197 THR A C 1
ATOM 1533 O O . THR A 1 197 ? 4.296 -8.247 -17.511 1.00 97.88 197 THR A O 1
ATOM 1536 N N . PRO A 1 198 ? 2.141 -8.841 -17.304 1.00 97.81 198 PRO A N 1
ATOM 1537 C CA . PRO A 1 198 ? 1.657 -7.981 -18.386 1.00 97.81 198 PRO A CA 1
ATOM 1538 C C . PRO A 1 198 ? 1.801 -6.488 -18.046 1.00 97.81 198 PRO A C 1
ATOM 1540 O O . PRO A 1 198 ? 1.722 -6.148 -16.864 1.00 97.81 198 PRO A O 1
ATOM 1543 N N . PRO A 1 199 ? 1.949 -5.593 -19.039 1.00 97.94 199 PRO A N 1
ATOM 1544 C CA . PRO A 1 199 ? 2.110 -4.153 -18.817 1.00 97.94 199 PRO A CA 1
ATOM 1545 C C . PRO A 1 199 ? 0.913 -3.492 -18.132 1.00 97.94 199 PRO A C 1
ATOM 1547 O O . PRO A 1 199 ? -0.198 -4.026 -18.136 1.00 97.94 199 PRO A O 1
ATOM 1550 N N . LEU A 1 200 ? 1.146 -2.310 -17.554 1.00 97.69 200 LEU A N 1
ATOM 1551 C CA . LEU A 1 200 ? 0.077 -1.415 -17.137 1.00 97.69 200 LEU A CA 1
ATOM 1552 C C . LEU A 1 200 ? -0.728 -0.963 -18.354 1.00 97.69 200 LEU A C 1
ATOM 1554 O O . LEU A 1 200 ? -0.190 -0.546 -19.380 1.00 97.69 200 LEU A O 1
ATOM 1558 N N . GLU A 1 201 ? -2.043 -0.966 -18.197 1.00 96.50 201 GLU A N 1
ATOM 1559 C CA . GLU A 1 201 ? -2.989 -0.509 -19.205 1.00 96.50 201 GLU A CA 1
ATOM 1560 C C . GLU A 1 201 ? -3.897 0.558 -18.604 1.00 96.50 201 GLU A C 1
ATOM 1562 O O . GLU A 1 201 ? -4.288 0.483 -17.439 1.00 96.50 201 GLU A O 1
ATOM 1567 N N . GLN A 1 202 ? -4.250 1.573 -19.389 1.00 93.56 202 GLN A N 1
ATOM 1568 C CA . GLN A 1 202 ? -5.276 2.514 -18.963 1.00 93.56 202 GLN A CA 1
ATOM 1569 C C . GLN A 1 202 ? -6.641 1.829 -19.048 1.00 93.56 202 GLN A C 1
ATOM 1571 O O . GLN A 1 202 ? -6.956 1.206 -20.064 1.00 93.56 202 GLN A O 1
ATOM 1576 N N . MET A 1 203 ? -7.473 1.982 -18.015 1.00 85.81 203 MET A N 1
ATOM 1577 C CA . MET A 1 203 ? -8.837 1.463 -18.076 1.00 85.81 203 MET A CA 1
ATOM 1578 C C . MET A 1 203 ? -9.580 2.052 -19.283 1.00 85.81 203 MET A C 1
ATOM 1580 O O . MET A 1 203 ? -9.473 3.259 -19.539 1.00 85.81 203 MET A O 1
ATOM 1584 N N . PRO A 1 204 ? -10.378 1.245 -20.007 1.00 70.12 204 PRO A N 1
ATOM 1585 C CA . PRO A 1 204 ? -11.225 1.768 -21.063 1.00 70.12 204 PRO A CA 1
ATOM 1586 C C . PRO A 1 204 ? -12.131 2.854 -20.482 1.00 70.12 204 PRO A C 1
ATOM 1588 O O . PRO A 1 204 ? -12.815 2.632 -19.481 1.00 70.12 204 PRO A O 1
ATOM 1591 N N . SER A 1 205 ? -12.163 4.031 -21.110 1.00 58.19 205 SER A N 1
ATOM 1592 C CA . SER A 1 205 ? -13.149 5.052 -20.756 1.00 58.19 205 SER A CA 1
ATOM 1593 C C . SER A 1 205 ? -14.547 4.434 -20.831 1.00 58.19 205 SER A C 1
ATOM 1595 O O . SER A 1 205 ? -14.865 3.774 -21.828 1.00 58.19 205 SER A O 1
ATOM 1597 N N . THR A 1 206 ? -15.369 4.638 -19.800 1.00 49.09 206 THR A N 1
ATOM 1598 C CA . THR A 1 206 ? -16.775 4.217 -19.747 1.00 49.09 206 THR A CA 1
ATOM 1599 C C . THR A 1 206 ? -17.521 4.795 -20.956 1.00 49.09 206 THR A C 1
ATOM 1601 O O . THR A 1 206 ? -17.953 5.942 -20.971 1.00 49.09 206 THR A O 1
ATOM 1604 N N . GLY A 1 207 ? -17.581 4.008 -22.031 1.00 43.31 207 GLY A N 1
ATOM 1605 C CA . GLY A 1 207 ? -17.949 4.455 -23.379 1.00 43.31 207 GLY A CA 1
ATOM 1606 C C . GLY A 1 207 ? -17.472 3.506 -24.485 1.00 43.31 207 GLY A C 1
ATOM 1607 O O . GLY A 1 207 ? -18.077 3.461 -25.553 1.00 43.31 207 GLY A O 1
ATOM 1608 N N . GLN A 1 208 ? -16.456 2.682 -24.216 1.00 36.91 208 GLN A N 1
ATOM 1609 C CA . GLN A 1 208 ? -16.114 1.513 -25.032 1.00 36.91 208 GLN A CA 1
ATOM 1610 C C . GLN A 1 208 ? -16.427 0.236 -24.251 1.00 36.91 208 GLN A C 1
ATOM 1612 O O . GLN A 1 208 ? -15.539 -0.465 -23.779 1.00 36.91 208 GLN A O 1
ATOM 1617 N N . ALA A 1 209 ? -17.717 -0.061 -24.084 1.00 31.89 209 ALA A N 1
ATOM 1618 C CA . ALA A 1 209 ? -18.110 -1.433 -23.794 1.00 31.89 209 ALA A CA 1
ATOM 1619 C C . ALA A 1 209 ? -17.691 -2.294 -24.994 1.00 31.89 209 ALA A C 1
ATOM 1621 O O . ALA A 1 209 ? -18.010 -1.959 -26.139 1.00 31.89 209 ALA A O 1
ATOM 1622 N N . ALA A 1 210 ? -16.931 -3.353 -24.719 1.00 35.25 210 ALA A N 1
ATOM 1623 C CA . ALA A 1 210 ? -16.528 -4.351 -25.695 1.00 35.25 210 ALA A CA 1
ATOM 1624 C C . ALA A 1 210 ? -17.743 -4.815 -26.520 1.00 35.25 210 ALA A C 1
ATOM 1626 O O . ALA A 1 210 ? -18.804 -5.108 -25.962 1.00 35.25 210 ALA A O 1
ATOM 1627 N N . LYS A 1 211 ? -17.583 -4.817 -27.846 1.00 31.42 211 LYS A N 1
ATOM 1628 C CA . LYS A 1 211 ? -18.483 -5.519 -28.766 1.00 31.42 211 LYS A CA 1
ATOM 1629 C C . LYS A 1 211 ? -18.227 -7.016 -28.715 1.00 31.42 211 LYS A C 1
ATOM 1631 O O . LYS A 1 211 ? -17.044 -7.383 -28.546 1.00 31.42 211 LYS A O 1
#

Radius of gyration: 17.57 Å; Cα contacts (8 Å, |Δi|>4): 464; chains: 1; bounding box: 38×37×52 Å

Secondary structure (DSSP, 8-state):
-EEEEETTEEEEEEEEEEEETTEEEEEEEEEEEE-TT-PEEEEEEEEEEEETTEEEE---EETTSTT-EEEEEE-SS--TTPPPEESEEBGGGTB--EEEEEEEEEEEEETTEEEEEEEEEEEE-SS-TT-EEEEEEETTTEEEEEEEESTT-SS---EE--------HHHHHHHHHHHHHHHHHHHHH-TTTGGGSPPPEEPPPTT----

pLDDT: mean 95.39, std 10.54, range [31.42, 98.81]